Protein 3CDH (pdb70)

Solvent-accessible surface area: 13811 Å² total

Secondary structure (DSSP, 8-state):
--HHHH-HHHHHHHHHHHHHHHHHHHHHHTT--HHHHHHHHHHSS----HHHHHHT------HHHH--TTSSEEE-----EEE-HHHHHHHHHHHHHHHHHHHHHHHHTTTSGGGGHHHHHHHHHHHT-/--HHHH-HHHHHHHHHHHHHHHHHHHHHHTT--HHHHHHHHHHHH----HHHHHHH------HHHH--TTSSEEEPP-----EEE-HHHHHHHHHHHHHHHHHHHHHHHHHHTSGGGGHHHHHHHHHHHT-

Structure (mmCIF, N/CA/C/O backbone):
data_3CDH
#
_entry.id   3CDH
#
_cell.length_a   124.140
_cell.length_b   124.140
_cell.length_c   140.186
_cell.angle_alpha   90.00
_cell.angle_beta   90.00
_cell.angle_gamma   120.00
#
_symmetry.space_group_name_H-M   'P 62 2 2'
#
loop_
_entity.id
_entity.type
_entity.pdbx_description
1 polymer 'Transcriptional regulator, MarR family'
2 non-polymer 'SULFATE ION'
3 non-polymer GLYCEROL
4 water water
#
loop_
_atom_site.group_PDB
_atom_site.id
_atom_site.type_symbol
_atom_site.label_atom_id
_atom_site.label_alt_id
_atom_site.label_comp_id
_atom_site.label_asym_id
_atom_site.label_entity_id
_atom_site.label_seq_id
_atom_site.pdbx_PDB_ins_code
_atom_site.Cartn_x
_atom_site.Cartn_y
_atom_site.Cartn_z
_atom_site.occupancy
_atom_site.B_iso_or_equiv
_atom_site.auth_seq_id
_atom_site.auth_comp_id
_atom_site.auth_asym_id
_atom_site.auth_atom_id
_atom_site.pdbx_PDB_model_num
ATOM 1 N N . ASP A 1 10 ? 34.871 27.514 58.338 1.00 77.73 7 ASP A N 1
ATOM 2 C CA . ASP A 1 10 ? 36.152 27.303 57.618 1.00 77.89 7 ASP A CA 1
ATOM 3 C C . ASP A 1 10 ? 36.308 25.846 57.080 1.00 77.51 7 ASP A C 1
ATOM 4 O O . ASP A 1 10 ? 35.582 25.461 56.171 1.00 79.06 7 ASP A O 1
ATOM 9 N N . THR A 1 11 ? 37.239 25.087 57.649 1.00 75.35 8 THR A N 1
ATOM 10 C CA . THR A 1 11 ? 37.526 23.740 57.171 1.00 74.27 8 THR A CA 1
ATOM 11 C C . THR A 1 11 ? 36.953 22.687 58.114 1.00 70.92 8 THR A C 1
ATOM 12 O O . THR A 1 11 ? 36.332 23.016 59.124 1.00 70.33 8 THR A O 1
ATOM 16 N N . PHE A 1 12 ? 37.167 21.419 57.776 1.00 68.85 9 PHE A N 1
ATOM 17 C CA . PHE A 1 12 ? 36.636 20.316 58.568 1.00 65.83 9 PHE A CA 1
ATOM 18 C C . PHE A 1 12 ? 37.271 20.276 59.954 1.00 63.41 9 PHE A C 1
ATOM 19 O O . PHE A 1 12 ? 36.579 20.371 60.967 1.00 62.70 9 PHE A O 1
ATOM 27 N N . VAL A 1 13 ? 38.592 20.134 59.990 1.00 61.69 10 VAL A N 1
ATOM 28 C CA . VAL A 1 13 ? 39.327 20.118 61.250 1.00 58.96 10 VAL A CA 1
ATOM 29 C C . VAL A 1 13 ? 38.952 21.311 62.122 1.00 58.53 10 VAL A C 1
ATOM 30 O O . VAL A 1 13 ? 38.907 21.207 63.348 1.00 56.37 10 VAL A O 1
ATOM 34 N N . SER A 1 14 ? 38.683 22.445 61.482 1.00 60.52 11 SER A N 1
ATOM 35 C CA . SER A 1 14 ? 38.380 23.677 62.200 1.00 61.05 11 SER A CA 1
ATOM 36 C C . SER A 1 14 ? 37.284 23.456 63.237 1.00 59.65 11 SER A C 1
ATOM 37 O O . SER A 1 14 ? 37.359 23.970 64.353 1.00 58.99 11 SER A O 1
ATOM 40 N N . GLY A 1 15 ? 36.266 22.689 62.860 1.00 59.97 12 GLY A N 1
ATOM 41 C CA . GLY A 1 15 ? 35.052 22.592 63.648 1.00 59.21 12 GLY A CA 1
ATOM 42 C C . GLY A 1 15 ? 34.815 21.193 64.181 1.00 58.89 12 GLY A C 1
ATOM 43 O O . GLY A 1 15 ? 33.756 20.901 64.736 1.00 59.82 12 GLY A O 1
ATOM 44 N N . TYR A 1 16 ? 35.807 20.325 64.010 1.00 57.68 13 TYR A N 1
ATOM 45 C CA . TYR A 1 16 ? 35.660 18.916 64.357 1.00 56.17 13 TYR A CA 1
ATOM 46 C C . TYR A 1 16 ? 35.962 18.677 65.830 1.00 54.28 13 TYR A C 1
ATOM 47 O O . TYR A 1 16 ? 37.073 18.930 66.296 1.00 53.42 13 TYR A O 1
ATOM 56 N N . LEU A 1 17 ? 34.965 18.188 66.561 1.00 53.65 14 LEU A N 1
ATOM 57 C CA . LEU A 1 17 ? 35.018 18.175 68.018 1.00 52.20 14 LEU A CA 1
ATOM 58 C C . LEU A 1 17 ? 36.283 17.526 68.573 1.00 50.97 14 LEU A C 1
ATOM 59 O O . LEU A 1 17 ? 36.853 17.992 69.560 1.00 50.73 14 LEU A O 1
ATOM 64 N N . LEU A 1 18 ? 36.738 16.454 67.955 1.00 50.46 15 LEU A N 1
ATOM 65 C CA . LEU A 1 18 ? 37.907 15.787 68.500 1.00 48.88 15 LEU A CA 1
ATOM 66 C C . LEU A 1 18 ? 39.133 16.653 68.362 1.00 48.13 15 LEU A C 1
ATOM 67 O O . LEU A 1 18 ? 40.064 16.552 69.170 1.00 47.16 15 LEU A O 1
ATOM 72 N N . TYR A 1 19 ? 39.149 17.514 67.348 1.00 48.16 16 TYR A N 1
ATOM 73 C CA . TYR A 1 19 ? 40.305 18.380 67.200 1.00 47.47 16 TYR A CA 1
ATOM 74 C C . TYR A 1 19 ? 40.217 19.474 68.233 1.00 46.83 16 TYR A C 1
ATOM 75 O O . TYR A 1 19 ? 41.222 19.865 68.831 1.00 45.81 16 TYR A O 1
ATOM 84 N N . LEU A 1 20 ? 38.998 19.963 68.428 1.00 46.76 17 LEU A N 1
ATOM 85 C CA . LEU A 1 20 ? 38.772 20.995 69.369 1.00 46.50 17 LEU A CA 1
ATOM 86 C C . LEU A 1 20 ? 39.163 20.501 70.762 1.00 45.75 17 LEU A C 1
ATOM 87 O O . LEU A 1 20 ? 39.775 21.238 71.527 1.00 45.51 17 LEU A O 1
ATOM 92 N N . LEU A 1 21 ? 38.869 19.246 71.087 1.00 45.57 18 LEU A N 1
ATOM 93 C CA . LEU A 1 21 ? 39.287 18.724 72.395 1.00 44.52 18 LEU A CA 1
ATOM 94 C C . LEU A 1 21 ? 40.794 18.548 72.462 1.00 43.90 18 LEU A C 1
ATOM 95 O O . LEU A 1 21 ? 41.436 19.092 73.342 1.00 43.81 18 LEU A O 1
ATOM 100 N N . ALA A 1 22 ? 41.362 17.815 71.515 1.00 43.98 19 ALA A N 1
ATOM 101 C CA . ALA A 1 22 ? 42.780 17.553 71.529 1.00 43.30 19 ALA A CA 1
ATOM 102 C C . ALA A 1 22 ? 43.614 18.849 71.528 1.00 43.92 19 ALA A C 1
ATOM 103 O O . ALA A 1 22 ? 44.557 18.976 72.312 1.00 44.37 19 ALA A O 1
ATOM 105 N N . ALA A 1 23 ? 43.280 19.815 70.674 1.00 44.60 20 ALA A N 1
ATOM 106 C CA . ALA A 1 23 ? 44.069 21.057 70.592 1.00 44.62 20 ALA A CA 1
ATOM 107 C C . ALA A 1 23 ? 43.956 21.919 71.868 1.00 44.01 20 ALA A C 1
ATOM 108 O O . ALA A 1 23 ? 44.946 22.496 72.325 1.00 43.09 20 ALA A O 1
ATOM 110 N N . SER A 1 24 ? 42.751 22.001 72.428 1.00 44.33 21 SER A N 1
ATOM 111 C CA . SER A 1 24 ? 42.542 22.682 73.708 1.00 45.02 21 SER A CA 1
ATOM 112 C C . SER A 1 24 ? 43.449 22.108 74.763 1.00 44.76 21 SER A C 1
ATOM 113 O O . SER A 1 24 ? 44.208 22.850 75.404 1.00 45.06 21 SER A O 1
ATOM 116 N N . SER A 1 25 ? 43.356 20.786 74.933 1.00 44.27 22 SER A N 1
ATOM 117 C CA . SER A 1 25 ? 44.100 20.078 75.935 1.00 43.86 22 SER A CA 1
ATOM 118 C C . SER A 1 25 ? 45.587 20.314 75.729 1.00 44.81 22 SER A C 1
ATOM 119 O O . SER A 1 25 ? 46.311 20.587 76.689 1.00 44.57 22 SER A O 1
ATOM 122 N N . GLU A 1 26 ? 46.033 20.255 74.481 1.00 46.36 23 GLU A N 1
ATOM 123 C CA . GLU A 1 26 ? 47.433 20.397 74.172 1.00 49.05 23 GLU A CA 1
ATOM 124 C C . GLU A 1 26 ? 47.894 21.804 74.438 1.00 50.46 23 GLU A C 1
ATOM 125 O O . GLU A 1 26 ? 48.964 21.999 75.003 1.00 51.56 23 GLU A O 1
ATOM 131 N N . GLU A 1 27 ? 47.105 22.785 74.028 1.00 51.68 24 GLU A N 1
ATOM 132 C CA . GLU A 1 27 ? 47.470 24.166 74.253 1.00 53.26 24 GLU A CA 1
ATOM 133 C C . GLU A 1 27 ? 47.388 24.590 75.716 1.00 52.34 24 GLU A C 1
ATOM 134 O O . GLU A 1 27 ? 48.225 25.339 76.183 1.00 53.21 24 GLU A O 1
ATOM 140 N N . ALA A 1 28 ? 46.400 24.110 76.452 1.00 51.36 25 ALA A N 1
ATOM 141 C CA . ALA A 1 28 ? 46.288 24.500 77.851 1.00 51.25 25 ALA A CA 1
ATOM 142 C C . ALA A 1 28 ? 47.469 23.956 78.631 1.00 51.36 25 ALA A C 1
ATOM 143 O O . ALA A 1 28 ? 47.987 24.615 79.520 1.00 52.15 25 ALA A O 1
ATOM 145 N N . SER A 1 29 ? 47.896 22.760 78.265 1.00 51.55 26 SER A N 1
ATOM 146 C CA . SER A 1 29 ? 48.989 22.070 78.919 1.00 52.36 26 SER A CA 1
ATOM 147 C C . SER A 1 29 ? 50.351 22.605 78.591 1.00 53.76 26 SER A C 1
ATOM 148 O O . SER A 1 29 ? 51.221 22.568 79.430 1.00 53.90 26 SER A O 1
ATOM 151 N N . ALA A 1 30 ? 50.551 23.058 77.358 1.00 55.54 27 ALA A N 1
ATOM 152 C CA . ALA A 1 30 ? 51.877 23.416 76.872 1.00 57.11 27 ALA A CA 1
ATOM 153 C C . ALA A 1 30 ? 52.487 24.468 77.758 1.00 58.50 27 ALA A C 1
ATOM 154 O O . ALA A 1 30 ? 53.687 24.470 77.980 1.00 58.69 27 ALA A O 1
ATOM 156 N N A GLN A 1 31 ? 51.625 25.364 78.232 0.50 59.33 28 GLN A N 1
ATOM 157 N N B GLN A 1 31 ? 51.677 25.389 78.274 0.50 59.80 28 GLN A N 1
ATOM 158 C CA A GLN A 1 31 ? 51.969 26.391 79.202 0.50 60.46 28 GLN A CA 1
ATOM 159 C CA B GLN A 1 31 ? 52.215 26.404 79.187 0.50 61.53 28 GLN A CA 1
ATOM 160 C C A GLN A 1 31 ? 52.733 25.745 80.357 0.50 60.50 28 GLN A C 1
ATOM 161 C C B GLN A 1 31 ? 52.812 25.742 80.425 0.50 61.01 28 GLN A C 1
ATOM 162 O O A GLN A 1 31 ? 53.964 25.858 80.467 0.50 61.42 28 GLN A O 1
ATOM 163 O O B GLN A 1 31 ? 54.028 25.830 80.663 0.50 61.81 28 GLN A O 1
ATOM 174 N N . PHE A 1 32 ? 51.977 25.032 81.183 1.00 59.63 29 PHE A N 1
ATOM 175 C CA . PHE A 1 32 ? 52.473 24.320 82.339 1.00 58.90 29 PHE A CA 1
ATOM 176 C C . PHE A 1 32 ? 53.554 23.282 82.064 1.00 59.30 29 PHE A C 1
ATOM 177 O O . PHE A 1 32 ? 54.455 23.118 82.877 1.00 59.18 29 PHE A O 1
ATOM 185 N N . HIS A 1 33 ? 53.457 22.581 80.926 1.00 60.47 30 HIS A N 1
ATOM 186 C CA . HIS A 1 33 ? 54.377 21.469 80.557 1.00 61.52 30 HIS A CA 1
ATOM 187 C C . HIS A 1 33 ? 55.791 21.962 80.353 1.00 62.77 30 HIS A C 1
ATOM 188 O O . HIS A 1 33 ? 56.676 21.173 80.040 1.00 63.95 30 HIS A O 1
ATOM 195 N N A ASP A 1 34 ? 55.988 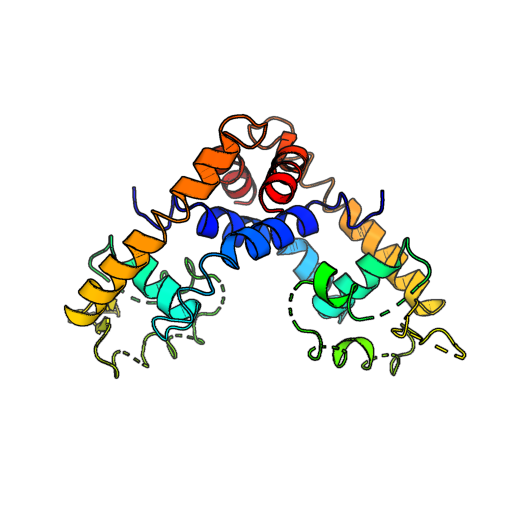23.269 80.385 0.50 63.35 31 ASP A N 1
ATOM 196 N N B ASP A 1 34 ? 55.988 23.250 80.661 0.50 63.83 31 ASP A N 1
ATOM 197 C CA A ASP A 1 34 ? 57.313 23.800 80.181 0.50 64.23 31 ASP A CA 1
ATOM 198 C CA B ASP A 1 34 ? 57.285 23.928 80.746 0.50 65.19 31 ASP A CA 1
ATOM 199 C C A ASP A 1 34 ? 57.959 23.929 81.554 0.50 64.23 31 ASP A C 1
ATOM 200 C C B ASP A 1 34 ? 57.770 24.110 82.197 0.50 65.10 31 ASP A C 1
ATOM 201 O O A ASP A 1 34 ? 59.121 23.600 81.732 0.50 64.89 31 ASP A O 1
ATOM 202 O O B ASP A 1 34 ? 58.942 23.905 82.485 0.50 65.61 31 ASP A O 1
ATOM 211 N N A HIS A 1 35 ? 57.185 24.400 82.524 0.50 63.71 32 HIS A N 1
ATOM 212 N N B HIS A 1 35 ? 56.886 24.526 83.106 0.50 64.66 32 HIS A N 1
ATOM 213 C CA A HIS A 1 35 ? 57.636 24.483 83.912 0.50 63.72 32 HIS A CA 1
ATOM 214 C CA B HIS A 1 35 ? 57.231 24.566 84.538 0.50 64.63 32 HIS A CA 1
ATOM 215 C C A HIS A 1 35 ? 58.075 23.111 84.421 0.50 63.28 32 HIS A C 1
ATOM 216 C C B HIS A 1 35 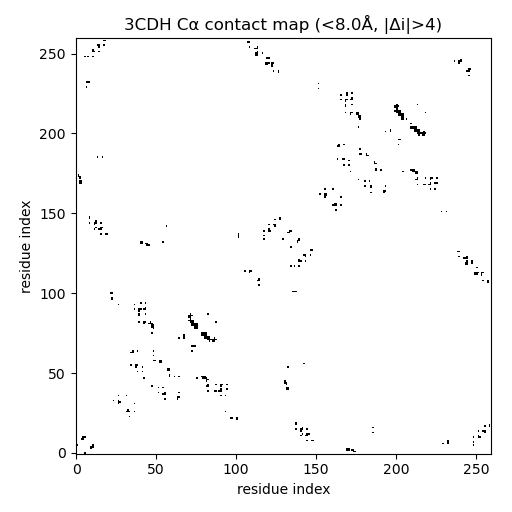? 57.625 23.140 84.998 0.50 63.67 32 HIS A C 1
ATOM 217 O O A HIS A 1 35 ? 59.155 22.973 84.984 0.50 64.37 32 HIS A O 1
ATOM 218 O O B HIS A 1 35 ? 58.293 22.990 86.027 0.50 64.36 32 HIS A O 1
ATOM 231 N N . ILE A 1 36 ? 57.214 22.109 84.242 1.00 62.20 33 ILE A N 1
ATOM 232 C CA . ILE A 1 36 ? 57.519 20.722 84.565 1.00 60.68 33 ILE A CA 1
ATOM 233 C C . ILE A 1 36 ? 58.875 20.360 83.998 1.00 62.02 33 ILE A C 1
ATOM 234 O O . ILE A 1 36 ? 59.698 19.805 84.692 1.00 61.65 33 ILE A O 1
ATOM 239 N N . ARG A 1 37 ? 59.093 20.682 82.727 1.00 63.68 34 ARG A N 1
ATOM 240 C CA . ARG A 1 37 ? 60.379 20.436 82.085 1.00 66.85 34 ARG A CA 1
ATOM 241 C C . ARG A 1 37 ? 61.516 21.101 82.855 1.00 67.09 34 ARG A C 1
ATOM 242 O O . ARG A 1 37 ? 62.644 20.609 82.862 1.00 68.74 34 ARG A O 1
ATOM 250 N N . ALA A 1 38 ? 61.210 22.221 83.501 1.00 66.68 35 ALA A N 1
ATOM 251 C CA . ALA A 1 38 ? 62.225 23.008 84.191 1.00 67.06 35 ALA A CA 1
ATOM 252 C C . ALA A 1 38 ? 62.642 22.344 85.498 1.00 65.78 35 ALA A C 1
ATOM 253 O O . ALA A 1 38 ? 63.831 22.194 85.778 1.00 67.18 35 ALA A O 1
ATOM 255 N N . GLN A 1 39 ? 61.655 21.949 86.296 1.00 63.47 36 GLN A N 1
ATOM 256 C CA . GLN A 1 39 ? 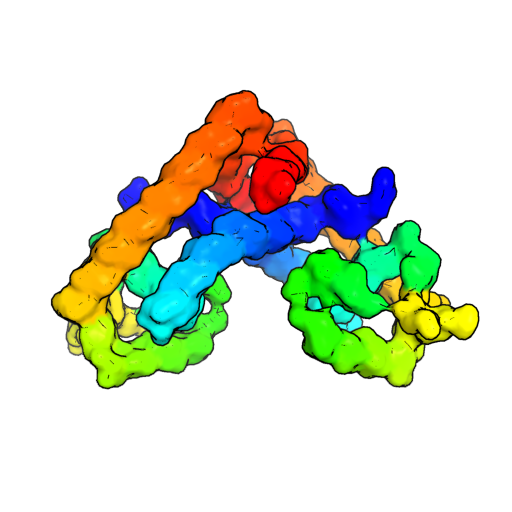61.916 21.245 87.546 1.00 62.60 36 GLN A CA 1
ATOM 257 C C . GLN A 1 39 ? 62.533 19.875 87.289 1.00 60.66 36 GLN A C 1
ATOM 258 O O . GLN A 1 39 ? 62.815 19.125 88.223 1.00 60.33 36 GLN A O 1
ATOM 264 N N . GLY A 1 40 ? 62.740 19.554 86.016 1.00 58.61 37 GLY A N 1
ATOM 265 C CA . GLY A 1 40 ? 63.449 18.345 85.639 1.00 56.56 37 GLY A CA 1
ATOM 266 C C . GLY A 1 40 ? 62.589 17.104 85.770 1.00 53.77 37 GLY A C 1
ATOM 267 O O . GLY A 1 40 ? 63.069 16.045 86.175 1.00 53.89 37 GLY A O 1
ATOM 268 N N . LEU A 1 41 ? 61.313 17.235 85.425 1.00 51.75 38 LEU A N 1
ATOM 269 C CA . LEU A 1 41 ? 60.375 16.122 85.518 1.00 49.48 38 LEU A CA 1
ATOM 270 C C . LEU A 1 41 ? 59.851 15.727 84.144 1.00 48.48 38 LEU A C 1
ATOM 271 O O . LEU A 1 41 ? 60.006 16.468 83.173 1.00 49.23 38 LEU A O 1
ATOM 276 N N . ARG A 1 42 ? 59.229 14.555 84.067 1.00 46.39 39 ARG A N 1
ATOM 277 C CA . ARG A 1 42 ? 58.574 14.132 82.876 1.00 45.07 39 ARG A CA 1
ATOM 278 C C . ARG A 1 42 ? 57.081 14.249 83.150 1.00 41.79 39 ARG A C 1
ATOM 279 O O . ARG A 1 42 ? 56.632 14.147 84.315 1.00 41.04 39 ARG A O 1
ATOM 287 N N . VAL A 1 43 ? 56.299 14.425 82.096 1.00 39.04 40 VAL A N 1
ATOM 288 C CA . VAL A 1 43 ? 54.870 14.566 82.271 1.00 37.07 40 VAL A CA 1
ATOM 289 C C . VAL A 1 43 ? 54.263 13.443 83.137 1.00 37.07 40 VAL A C 1
ATOM 290 O O . VAL A 1 43 ? 53.525 13.721 84.074 1.00 36.89 40 VAL A O 1
ATOM 294 N N . PRO A 1 44 ? 54.586 12.167 82.847 1.00 37.80 41 PRO A N 1
ATOM 295 C CA . PRO A 1 44 ? 53.976 11.119 83.707 1.00 37.48 41 PRO A CA 1
ATOM 296 C C . PRO A 1 44 ? 54.455 11.156 85.156 1.00 37.97 41 PRO A C 1
ATOM 297 O O . PRO A 1 44 ? 53.695 10.752 86.063 1.00 38.07 41 PRO A O 1
ATOM 301 N N . GLU A 1 45 ? 55.662 11.659 85.415 1.00 38.39 42 GLU A N 1
ATOM 302 C CA . GLU A 1 45 ? 56.068 11.803 86.834 1.00 39.67 42 GLU A CA 1
ATOM 303 C C . GLU A 1 45 ? 55.243 12.881 87.520 1.00 38.64 42 GLU A C 1
ATOM 304 O O . GLU A 1 45 ? 54.790 12.726 88.657 1.00 39.19 42 GLU A O 1
ATOM 310 N N . TRP A 1 46 ? 55.044 13.977 86.818 1.00 38.21 43 TRP A N 1
ATOM 311 C CA . TRP A 1 46 ? 54.256 15.061 87.357 1.00 37.51 43 TRP A CA 1
ATOM 312 C C . TRP A 1 46 ? 52.869 14.510 87.672 1.00 36.74 43 TRP A C 1
ATOM 313 O O . TRP A 1 46 ? 52.341 14.698 88.788 1.00 37.16 43 TRP A O 1
ATOM 324 N N . ARG A 1 47 ? 52.287 13.790 86.724 1.00 35.34 44 ARG A N 1
ATOM 325 C CA . ARG A 1 47 ? 50.961 13.239 86.978 1.00 35.22 44 ARG A CA 1
ATOM 326 C C . ARG A 1 47 ? 50.883 12.360 88.225 1.00 35.21 44 ARG A C 1
ATOM 327 O O . ARG A 1 47 ? 49.868 12.386 88.931 1.00 36.30 44 ARG A O 1
ATOM 335 N N . VAL A 1 48 ? 51.938 11.594 88.506 1.00 34.13 45 VAL A N 1
ATOM 336 C CA . VAL A 1 48 ? 51.943 10.744 89.682 1.00 33.46 45 VAL A CA 1
ATOM 337 C C . VAL A 1 48 ? 51.970 11.606 90.924 1.00 33.62 45 VAL A C 1
ATOM 338 O O . VAL A 1 48 ? 51.242 11.341 91.859 1.00 33.79 45 VAL A O 1
ATOM 342 N N . LEU A 1 49 ? 52.795 12.651 90.928 1.00 33.81 46 LEU A N 1
ATOM 343 C CA . LEU A 1 49 ? 52.848 13.586 92.061 1.00 34.59 46 LEU A CA 1
ATOM 344 C C . LEU A 1 49 ? 51.489 14.246 92.269 1.00 35.07 46 LEU A C 1
ATOM 345 O O . LEU A 1 49 ? 51.023 14.390 93.398 1.00 35.90 46 LEU A O 1
ATOM 350 N N . ALA A 1 50 ? 50.858 14.647 91.163 1.00 35.19 47 ALA A N 1
ATOM 351 C CA . ALA A 1 50 ? 49.533 15.251 91.184 1.00 35.27 47 ALA A CA 1
ATOM 352 C C . ALA A 1 50 ? 48.524 14.318 91.843 1.00 36.36 47 ALA A C 1
ATOM 353 O O . ALA A 1 50 ? 47.687 14.777 92.621 1.00 36.77 47 ALA A O 1
ATOM 355 N N . CYS A 1 51 ? 48.595 13.020 91.543 1.00 36.44 48 CYS A N 1
ATOM 356 C CA . CYS A 1 51 ? 47.602 12.098 92.070 1.00 38.69 48 CYS A CA 1
ATOM 357 C C . CYS A 1 51 ? 47.822 11.896 93.529 1.00 40.54 48 CYS A C 1
ATOM 358 O O . CYS A 1 51 ? 46.882 11.664 94.271 1.00 42.24 48 CYS A O 1
ATOM 361 N N . LEU A 1 52 ? 49.076 11.969 93.950 1.00 41.46 49 LEU A N 1
ATOM 362 C CA . LEU A 1 52 ? 49.432 11.511 95.272 1.00 43.07 49 LEU A CA 1
ATOM 363 C C . LEU A 1 52 ? 49.503 12.641 96.309 1.00 45.06 49 LEU A C 1
ATOM 364 O O . LEU A 1 52 ? 49.668 12.386 97.511 1.00 46.02 49 LEU A O 1
ATOM 369 N N . VAL A 1 53 ? 49.345 13.886 95.850 1.00 45.66 50 VAL A N 1
ATOM 370 C CA . VAL A 1 53 ? 49.385 15.041 96.750 1.00 47.19 50 VAL A CA 1
ATOM 371 C C . VAL A 1 53 ? 48.264 15.051 97.794 1.00 50.17 50 VAL A C 1
ATOM 372 O O . VAL A 1 53 ? 48.468 15.529 98.906 1.00 52.14 50 VAL A O 1
ATOM 376 N N A ASP A 1 54 ? 47.116 14.492 97.406 0.50 51.25 51 ASP A N 1
ATOM 377 N N B ASP A 1 54 ? 47.092 14.522 97.468 0.50 50.50 51 ASP A N 1
ATOM 378 C CA A ASP A 1 54 ? 45.847 14.566 98.138 0.50 53.23 51 ASP A CA 1
ATOM 379 C CA B ASP A 1 54 ? 45.973 14.550 98.417 0.50 51.82 51 ASP A CA 1
ATOM 380 C C A ASP A 1 54 ? 45.457 13.219 98.732 0.50 54.40 51 ASP A C 1
ATOM 381 C C B ASP A 1 54 ? 45.389 13.180 98.640 0.50 53.41 51 ASP A C 1
ATOM 382 O O A ASP A 1 54 ? 44.467 13.135 99.453 0.50 55.91 51 ASP A O 1
ATOM 383 O O B ASP A 1 54 ? 44.213 13.039 98.978 0.50 54.53 51 ASP A O 1
ATOM 392 N N . ASN A 1 55 ? 46.206 12.166 98.402 1.00 54.00 52 ASN A N 1
ATOM 393 C CA . ASN A 1 55 ? 45.880 10.802 98.835 1.00 56.42 52 ASN A CA 1
ATOM 394 C C . ASN A 1 55 ? 47.104 10.237 99.508 1.00 57.46 52 ASN A C 1
ATOM 395 O O . ASN A 1 55 ? 48.209 10.563 99.111 1.00 56.84 52 ASN A O 1
ATOM 400 N N A ASP A 1 56 ? 46.882 9.387 100.508 0.50 59.47 53 ASP A N 1
ATOM 401 N N B ASP A 1 56 ? 46.955 9.430 100.554 0.50 59.72 53 ASP A N 1
ATOM 402 C CA A ASP A 1 56 ? 47.950 8.788 101.311 0.50 60.42 53 ASP A CA 1
ATOM 403 C CA B ASP A 1 56 ? 48.176 8.874 101.141 0.50 60.56 53 ASP A CA 1
ATOM 404 C C A ASP A 1 56 ? 48.684 7.680 100.556 0.50 60.01 53 ASP A C 1
ATOM 405 C C B ASP A 1 56 ? 48.720 7.761 100.267 0.50 59.89 53 ASP A C 1
ATOM 406 O O A ASP A 1 56 ? 49.908 7.703 100.468 0.50 59.65 53 ASP A O 1
ATOM 407 O O B ASP A 1 56 ? 49.846 7.862 99.798 0.50 59.14 53 ASP A O 1
ATOM 416 N N . ALA A 1 57 ? 47.912 6.729 100.024 1.00 60.46 54 ALA A N 1
ATOM 417 C CA . ALA A 1 57 ? 48.382 5.552 99.290 1.00 60.09 54 ALA A CA 1
ATOM 418 C C . ALA A 1 57 ? 47.569 5.542 98.025 1.00 59.51 54 ALA A C 1
ATOM 419 O O . ALA A 1 57 ? 46.528 6.192 97.975 1.00 61.09 54 ALA A O 1
ATOM 437 N N . ILE A 1 60 ? 48.903 1.280 91.698 1.00 49.32 57 ILE A N 1
ATOM 438 C CA . ILE A 1 60 ? 49.536 1.615 90.448 1.00 45.91 57 ILE A CA 1
ATOM 439 C C . ILE A 1 60 ? 48.513 1.566 89.323 1.00 45.50 57 ILE A C 1
ATOM 440 O O . ILE A 1 60 ? 48.594 2.347 88.388 1.00 43.51 57 ILE A O 1
ATOM 445 N N . THR A 1 61 ? 47.526 0.678 89.442 1.00 47.00 58 THR A N 1
ATOM 446 C CA . THR A 1 61 ? 46.452 0.616 88.460 1.00 48.07 58 THR A CA 1
ATOM 447 C C . THR A 1 61 ? 45.717 1.937 88.389 1.00 47.58 58 THR A C 1
ATOM 448 O O . THR A 1 61 ? 45.531 2.461 87.267 1.00 47.23 58 THR A O 1
ATOM 452 N N A ARG A 1 62 ? 45.344 2.491 89.555 0.50 47.77 59 ARG A N 1
ATOM 453 N N B ARG A 1 62 ? 45.328 2.496 89.548 0.50 47.66 59 ARG A N 1
ATOM 454 C CA A ARG A 1 62 ? 44.628 3.766 89.627 0.50 47.20 59 ARG A CA 1
ATOM 455 C CA B ARG A 1 62 ? 44.598 3.771 89.582 0.50 46.75 59 ARG A CA 1
ATOM 4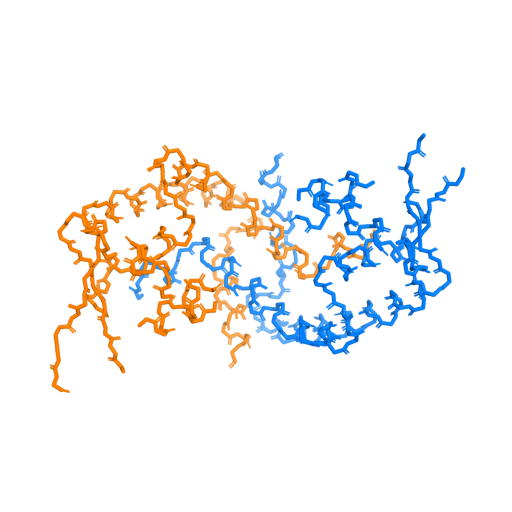56 C C A ARG A 1 62 ? 45.497 4.936 89.175 0.50 45.26 59 ARG A C 1
ATOM 457 C C B ARG A 1 62 ? 45.489 4.961 89.200 0.50 45.07 59 ARG A C 1
ATOM 458 O O A ARG A 1 62 ? 45.003 5.869 88.532 0.50 44.71 59 ARG A O 1
ATOM 459 O O B ARG A 1 62 ? 45.001 5.933 88.613 0.50 44.48 59 ARG A O 1
ATOM 474 N N . LEU A 1 63 ? 46.784 4.882 89.505 1.00 44.31 60 LEU A N 1
ATOM 475 C CA . LEU A 1 63 ? 47.717 5.923 89.098 1.00 42.95 60 LEU A CA 1
ATOM 476 C C . LEU A 1 63 ? 47.720 5.992 87.596 1.00 42.80 60 LEU A C 1
ATOM 477 O O . LEU A 1 63 ? 47.537 7.090 87.014 1.00 42.38 60 LEU A O 1
ATOM 482 N N . ALA A 1 64 ? 47.885 4.817 86.974 1.00 42.59 61 ALA A N 1
ATOM 483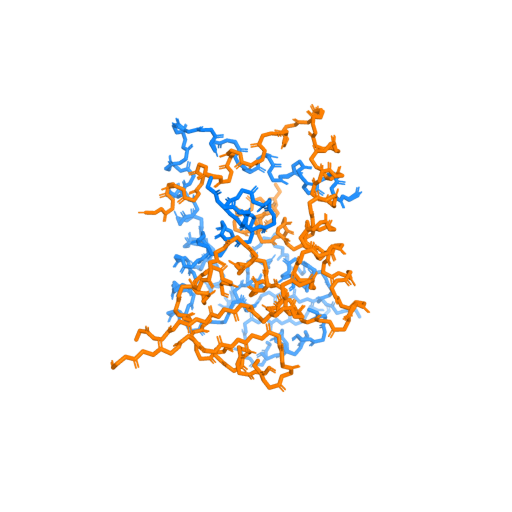 C CA . ALA A 1 64 ? 47.891 4.700 85.529 1.00 41.87 61 ALA A CA 1
ATOM 484 C C . ALA A 1 64 ? 46.592 5.225 84.923 1.00 42.05 61 ALA A C 1
ATOM 485 O O . ALA A 1 64 ? 46.644 5.941 83.923 1.00 41.96 61 ALA A O 1
ATOM 487 N N A LYS A 1 65 ? 45.450 4.854 85.519 0.50 42.63 62 LYS A N 1
ATOM 488 N N B LYS A 1 65 ? 45.438 4.894 85.503 0.50 42.78 62 LYS A N 1
ATOM 489 C CA A LYS A 1 65 ? 44.129 5.310 85.064 0.50 42.76 62 LYS A CA 1
ATOM 490 C CA B LYS A 1 65 ? 44.169 5.345 84.918 0.50 43.04 62 LYS A CA 1
ATOM 491 C C A LYS A 1 65 ? 44.136 6.829 85.021 0.50 41.83 62 LYS A C 1
ATOM 492 C C B LYS A 1 65 ? 43.971 6.861 85.037 0.50 42.07 62 LYS A C 1
ATOM 493 O O A LYS A 1 65 ? 44.037 7.417 83.941 0.50 41.93 62 LYS A O 1
ATOM 494 O O B LYS A 1 65 ? 43.540 7.488 84.072 0.50 42.32 62 LYS A O 1
ATOM 505 N N . LEU A 1 66 ? 44.300 7.460 86.185 1.00 41.19 63 LEU A N 1
ATOM 506 C CA . LEU A 1 66 ? 44.293 8.922 86.264 1.00 39.88 63 LEU A CA 1
ATOM 507 C C . LEU A 1 66 ? 45.328 9.540 85.363 1.00 39.69 63 LEU A C 1
ATOM 508 O O . LEU A 1 66 ? 45.103 10.647 84.874 1.00 42.03 63 LEU A O 1
ATOM 513 N N . SER A 1 67 ? 46.464 8.884 85.125 1.00 38.73 64 SER A N 1
ATOM 514 C CA . SER A 1 67 ? 47.479 9.546 84.310 1.00 38.00 64 SER A CA 1
ATOM 515 C C . SER A 1 67 ? 47.350 9.257 82.817 1.00 38.85 64 SER A C 1
ATOM 516 O O . SER A 1 67 ? 48.189 9.702 82.018 1.00 38.53 64 SER A O 1
ATOM 519 N N . LEU A 1 68 ? 46.305 8.520 82.438 1.00 39.20 65 LEU A N 1
ATOM 520 C CA . LEU A 1 68 ? 46.134 8.132 81.045 1.00 39.91 65 LEU A CA 1
ATOM 521 C C . LEU A 1 68 ? 47.375 7.410 80.521 1.00 41.11 65 LEU A C 1
ATOM 522 O O . LEU A 1 68 ? 47.936 7.789 79.496 1.00 41.25 65 LEU A O 1
ATOM 535 N N . GLU A 1 70 ? 49.393 3.409 80.104 1.00 41.56 67 GLU A N 1
ATOM 536 C CA . GLU A 1 70 ? 49.234 1.981 80.119 1.00 41.88 67 GLU A CA 1
ATOM 537 C C . GLU A 1 70 ? 49.957 1.502 81.379 1.00 40.50 67 GLU A C 1
ATOM 538 O O . GLU A 1 70 ? 50.969 2.067 81.789 1.00 39.05 67 GLU A O 1
ATOM 544 N N . GLN A 1 71 ? 49.422 0.467 81.997 1.00 40.14 68 GLN A N 1
ATOM 545 C CA . GLN A 1 71 ? 49.849 0.108 83.316 1.00 39.36 68 GLN A CA 1
ATOM 546 C C . GLN A 1 71 ? 51.297 -0.296 83.457 1.00 39.15 68 GLN A C 1
ATOM 547 O O . GLN A 1 71 ? 51.909 -0.035 84.490 1.00 38.76 68 GLN A O 1
ATOM 553 N N . SER A 1 72 ? 51.878 -0.937 82.456 1.00 39.10 69 SER A N 1
ATOM 554 C CA . SER A 1 72 ? 53.249 -1.359 82.669 1.00 39.12 69 SER A CA 1
ATOM 555 C C . SER A 1 72 ? 54.215 -0.213 82.474 1.00 38.37 69 SER A C 1
ATOM 556 O O . SER A 1 72 ? 55.221 -0.119 83.209 1.00 38.50 69 SER A O 1
ATOM 559 N N A ARG A 1 73 ? 53.939 0.684 81.528 0.50 38.00 70 ARG A N 1
ATOM 560 N N B ARG A 1 73 ? 53.914 0.637 81.494 0.50 37.99 70 ARG A N 1
ATOM 561 C CA A ARG A 1 73 ? 54.765 1.893 81.435 0.50 37.74 70 ARG A CA 1
ATOM 562 C CA B ARG A 1 73 ? 54.600 1.913 81.328 0.50 37.64 70 ARG A CA 1
ATOM 563 C C A ARG A 1 73 ? 54.710 2.636 82.759 0.50 36.83 70 ARG A C 1
ATOM 564 C C B ARG A 1 73 ? 54.668 2.636 82.670 0.50 36.76 70 ARG A C 1
ATOM 565 O O A ARG A 1 73 ? 55.760 2.988 83.308 0.50 36.97 70 ARG A O 1
ATOM 566 O O B ARG A 1 73 ? 55.761 2.958 83.144 0.50 36.94 70 ARG A O 1
ATOM 589 N N A THR A 1 75 ? 54.183 1.467 85.730 0.50 36.04 72 THR A N 1
ATOM 590 N N B THR A 1 75 ? 54.173 1.465 85.778 0.50 36.36 72 THR A N 1
ATOM 591 C CA A THR A 1 75 ? 54.852 0.713 86.760 0.50 35.76 72 THR A CA 1
ATOM 592 C CA B THR A 1 75 ? 54.873 0.773 86.845 0.50 36.32 72 THR A CA 1
ATOM 593 C C A THR A 1 75 ? 56.353 0.883 86.640 0.50 35.83 72 THR A C 1
ATOM 594 C C B THR A 1 75 ? 56.367 0.993 86.711 0.50 36.62 72 THR A C 1
ATOM 595 O O A THR A 1 75 ? 57.041 0.983 87.652 0.50 35.94 72 THR A O 1
ATOM 596 O O B THR A 1 75 ? 57.050 1.245 87.702 0.50 36.71 72 THR A O 1
ATOM 603 N N A ARG A 1 76 ? 56.867 0.903 85.413 0.50 35.56 73 ARG A N 1
ATOM 604 N N B ARG A 1 76 ? 56.871 0.899 85.485 0.50 36.68 73 ARG A N 1
ATOM 605 C CA A ARG A 1 76 ? 58.283 1.215 85.213 0.50 35.82 73 ARG A CA 1
ATOM 60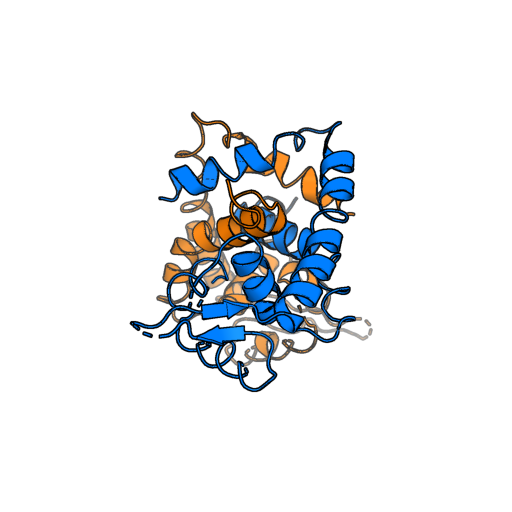6 C CA B ARG A 1 76 ? 58.283 1.182 85.222 0.50 37.36 73 ARG A CA 1
ATOM 607 C C A ARG A 1 76 ? 58.547 2.584 85.880 0.50 35.68 73 ARG A C 1
ATOM 608 C C B ARG A 1 76 ? 58.651 2.610 85.729 0.50 36.60 73 ARG A C 1
ATOM 609 O O A ARG A 1 76 ? 59.363 2.710 86.804 0.50 35.84 73 ARG A O 1
ATOM 610 O O B ARG A 1 76 ? 59.665 2.796 86.406 0.50 37.02 73 ARG A O 1
ATOM 625 N N . ILE A 1 77 ? 57.800 3.596 85.448 1.00 35.22 74 ILE A N 1
ATOM 626 C CA . ILE A 1 77 ? 58.020 4.959 85.925 1.00 34.64 74 ILE A CA 1
ATOM 627 C C . ILE A 1 77 ? 57.877 5.108 87.424 1.00 34.96 74 ILE A C 1
ATOM 628 O O . ILE A 1 77 ? 58.778 5.646 88.089 1.00 36.30 74 ILE A O 1
ATOM 633 N N . VAL A 1 78 ? 56.785 4.618 87.987 1.00 34.63 75 VAL A N 1
ATOM 634 C CA . VAL A 1 78 ? 56.688 4.625 89.444 1.00 34.91 75 VAL A CA 1
ATOM 635 C C . VAL A 1 78 ? 57.936 3.978 90.064 1.00 36.40 75 VAL A C 1
ATOM 636 O O . VAL A 1 78 ? 58.548 4.554 90.964 1.00 37.13 75 VAL A O 1
ATOM 640 N N . ASP A 1 79 ? 58.335 2.799 89.568 1.00 36.72 76 ASP A N 1
ATOM 641 C CA . ASP A 1 79 ? 59.482 2.098 90.160 1.00 36.93 76 ASP A CA 1
ATOM 642 C C . ASP A 1 79 ? 60.776 2.887 90.069 1.00 36.86 76 ASP A C 1
ATOM 643 O O . ASP A 1 79 ? 61.566 2.878 90.997 1.00 37.58 76 ASP A O 1
ATOM 648 N N . GLN A 1 80 ? 60.986 3.613 88.976 1.00 36.52 77 GLN A N 1
ATOM 649 C CA . GLN A 1 80 ? 62.148 4.490 88.918 1.00 36.11 77 GLN A CA 1
ATOM 650 C C . GLN A 1 80 ? 62.025 5.643 89.933 1.00 36.49 77 GLN A C 1
ATOM 651 O O . GLN A 1 80 ? 63.011 6.052 90.590 1.00 36.78 77 GLN A O 1
ATOM 665 N N . ASP A 1 82 ? 60.580 5.504 92.756 1.00 38.79 79 ASP A N 1
ATOM 666 C CA . ASP A 1 82 ? 60.945 4.817 93.969 1.00 39.81 79 ASP A CA 1
ATOM 667 C C . ASP A 1 82 ? 62.468 4.813 94.146 1.00 40.27 79 ASP A C 1
ATOM 668 O O . ASP A 1 82 ? 62.987 5.322 95.142 1.00 40.64 79 ASP A O 1
ATOM 673 N N . ALA A 1 83 ? 63.185 4.292 93.160 1.00 39.72 80 ALA A N 1
ATOM 674 C CA . ALA A 1 83 ? 64.629 4.296 93.234 1.00 40.94 80 ALA A CA 1
ATOM 675 C C . ALA A 1 83 ? 65.168 5.693 93.497 1.00 41.46 80 ALA A C 1
ATOM 676 O O . ALA A 1 83 ? 66.131 5.858 94.218 1.00 42.36 80 ALA A O 1
ATOM 678 N N . ARG A 1 84 ? 64.560 6.709 92.906 1.00 41.38 81 ARG A N 1
ATOM 679 C CA . ARG A 1 84 ? 65.039 8.057 93.144 1.00 41.81 81 ARG A CA 1
ATOM 680 C C . ARG A 1 84 ? 64.542 8.661 94.462 1.00 42.65 81 ARG A C 1
ATOM 681 O O . ARG A 1 84 ? 64.831 9.812 94.736 1.00 43.96 81 ARG A O 1
ATOM 689 N N . GLY A 1 85 ? 63.809 7.894 95.282 1.00 42.66 82 GLY A N 1
ATOM 690 C CA . GLY A 1 85 ? 63.374 8.352 96.610 1.00 41.80 82 GLY A CA 1
ATOM 691 C C . GLY A 1 85 ? 62.191 9.310 96.643 1.00 41.98 82 GLY A C 1
ATOM 692 O O . GLY A 1 85 ? 61.986 9.971 97.647 1.00 42.01 82 GLY A O 1
ATOM 693 N N . LEU A 1 86 ? 61.402 9.397 95.559 1.00 41.06 83 LEU A N 1
ATOM 694 C CA . LEU A 1 86 ? 60.235 10.287 95.530 1.00 39.97 83 LEU A CA 1
ATOM 695 C C . LEU A 1 86 ? 58.973 9.608 96.004 1.00 40.51 83 LEU A C 1
ATOM 696 O O . LEU A 1 86 ? 58.018 10.273 96.455 1.00 40.59 83 LEU A O 1
ATOM 701 N N . VAL A 1 87 ? 58.982 8.280 95.943 1.00 40.28 84 VAL A N 1
ATOM 702 C CA . VAL A 1 87 ? 57.774 7.508 96.097 1.00 40.74 84 VAL A CA 1
ATOM 703 C C . VAL A 1 87 ? 58.169 6.222 96.774 1.00 42.37 84 VAL A C 1
ATOM 704 O O . VAL A 1 87 ? 59.265 5.713 96.550 1.00 43.80 84 VAL A O 1
ATOM 708 N N . THR A 1 88 ? 57.313 5.677 97.617 1.00 43.02 85 THR A N 1
ATOM 709 C CA . THR A 1 88 ? 57.663 4.437 98.307 1.00 43.80 85 THR A CA 1
ATOM 710 C C . THR A 1 88 ? 56.433 3.547 98.413 1.00 44.34 85 THR A C 1
ATOM 711 O O . THR A 1 88 ? 55.327 4.045 98.336 1.00 45.61 85 THR A O 1
ATOM 715 N N . ARG A 1 89 ? 56.609 2.248 98.540 1.00 45.71 86 ARG A N 1
ATOM 716 C CA . ARG A 1 89 ? 55.497 1.328 98.657 1.00 47.70 86 ARG A CA 1
ATOM 717 C C . ARG A 1 89 ? 55.086 1.264 100.096 1.00 50.76 86 ARG A C 1
ATOM 718 O O . ARG A 1 89 ? 55.917 1.235 100.966 1.00 51.72 86 ARG A O 1
ATOM 726 N N . VAL A 1 90 ? 53.791 1.250 100.340 1.00 54.15 87 VAL A N 1
ATOM 727 C CA . VAL A 1 90 ? 53.244 1.212 101.687 1.00 58.59 87 VAL A CA 1
ATOM 728 C C . VAL A 1 90 ? 53.275 -0.219 102.192 1.00 62.45 87 VAL A C 1
ATOM 729 O O . VAL A 1 90 ? 52.619 -1.071 101.625 1.00 63.12 87 VAL A O 1
ATOM 733 N N . ALA A 1 91 ? 54.033 -0.480 103.250 1.00 66.94 88 ALA A N 1
ATOM 734 C CA . ALA A 1 91 ? 54.144 -1.830 103.829 1.00 72.23 88 ALA A CA 1
ATOM 735 C C . ALA A 1 91 ? 52.803 -2.339 104.410 1.00 74.87 88 ALA A C 1
ATOM 736 O O . ALA A 1 91 ? 52.005 -1.524 104.903 1.00 75.51 88 ALA A O 1
ATOM 738 N N . ARG A 1 98 ? 49.954 -6.826 98.559 1.00 64.53 95 ARG A N 1
ATOM 739 C CA . ARG A 1 98 ? 49.161 -5.625 98.213 1.00 63.54 95 ARG A CA 1
ATOM 740 C C . ARG A 1 98 ? 49.944 -4.305 97.951 1.00 60.09 95 ARG A C 1
ATOM 741 O O . ARG A 1 98 ? 50.466 -3.691 98.876 1.00 60.51 95 ARG A O 1
ATOM 749 N N . VAL A 1 99 ? 49.964 -3.836 96.703 1.00 56.58 96 VAL A N 1
ATOM 750 C CA . VAL A 1 99 ? 50.894 -2.806 96.315 1.00 52.81 96 VAL A CA 1
ATOM 751 C C . VAL A 1 99 ? 50.201 -1.463 96.226 1.00 51.10 96 VAL A C 1
ATOM 752 O O . VAL A 1 99 ? 49.327 -1.266 95.394 1.00 50.97 96 VAL A O 1
ATOM 756 N N A ARG A 1 100 ? 50.626 -0.538 97.085 0.60 50.07 97 ARG A N 1
ATOM 757 N N B ARG A 1 100 ? 50.597 -0.550 97.113 0.40 50.26 97 ARG A N 1
ATOM 758 C CA A ARG A 1 100 ? 50.095 0.821 97.197 0.60 47.95 97 ARG A CA 1
ATOM 759 C CA B ARG A 1 100 ? 50.088 0.822 97.175 0.40 48.38 97 ARG A CA 1
ATOM 760 C C A ARG A 1 100 ? 51.306 1.732 97.289 0.60 46.45 97 ARG A C 1
ATOM 761 C C B ARG A 1 100 ? 51.297 1.737 97.298 0.40 46.80 97 ARG A C 1
ATOM 762 O O A ARG A 1 100 ? 52.257 1.417 97.991 0.60 46.79 97 ARG A O 1
ATOM 763 O O B ARG A 1 100 ? 52.234 1.426 98.026 0.40 47.20 97 ARG A O 1
ATOM 778 N N . VAL A 1 101 ? 51.268 2.869 96.605 1.00 45.11 98 VAL A N 1
ATOM 779 C CA . VAL A 1 101 ? 52.398 3.797 96.563 1.00 43.75 98 VAL A CA 1
ATOM 780 C C . VAL A 1 101 ? 52.034 5.087 97.273 1.00 43.85 98 VAL A C 1
ATOM 781 O O . VAL A 1 101 ? 50.915 5.590 97.154 1.00 43.86 98 VAL A O 1
ATOM 785 N N . ARG A 1 102 ? 52.978 5.634 98.017 1.00 43.71 99 ARG A N 1
ATOM 786 C CA . ARG A 1 102 ? 52.772 6.941 98.604 1.00 43.21 99 ARG A CA 1
ATOM 787 C C . ARG A 1 102 ? 54.004 7.772 98.343 1.00 42.72 99 ARG A C 1
ATOM 788 O O . ARG A 1 102 ? 55.047 7.224 97.969 1.00 43.82 99 ARG A O 1
ATOM 796 N N . LEU A 1 103 ? 53.910 9.077 98.555 1.00 41.95 100 LEU A N 1
ATOM 797 C CA . LEU A 1 103 ? 55.063 9.960 98.393 1.00 41.43 100 LEU A CA 1
ATOM 798 C C . LEU A 1 103 ? 56.024 9.860 99.572 1.00 42.52 100 LEU A C 1
ATOM 799 O O . LEU A 1 103 ? 55.605 9.610 100.697 1.00 43.64 100 LEU A O 1
ATOM 804 N N . THR A 1 104 ? 57.316 10.048 99.326 1.00 42.16 101 THR A N 1
ATOM 805 C CA . THR A 1 104 ? 58.247 10.278 100.440 1.00 43.08 101 THR A CA 1
ATOM 806 C C . THR A 1 104 ? 58.207 11.750 100.856 1.00 43.89 101 THR A C 1
ATOM 807 O O . THR A 1 104 ? 57.540 12.560 100.186 1.00 44.09 101 THR A O 1
ATOM 811 N N . ASP A 1 105 ? 58.921 12.133 101.911 1.00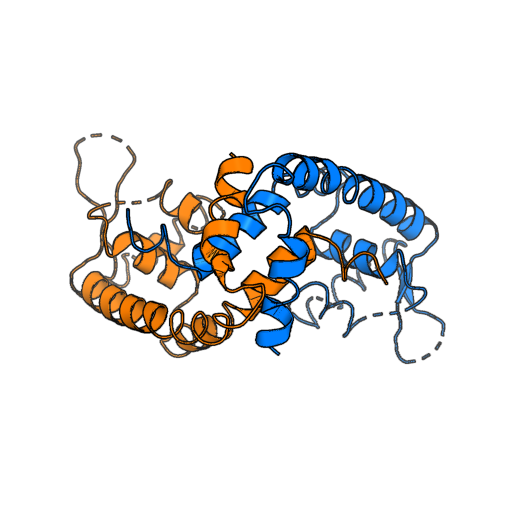 44.78 102 ASP A N 1
ATOM 812 C CA . ASP A 1 105 ? 58.995 13.548 102.226 1.00 46.20 102 ASP A CA 1
ATOM 813 C C . ASP A 1 105 ? 59.504 14.310 101.034 1.00 46.09 102 ASP A C 1
ATOM 814 O O . ASP A 1 105 ? 58.951 15.349 100.682 1.00 46.29 102 ASP A O 1
ATOM 819 N N . ASP A 1 106 ? 60.506 13.777 100.351 1.00 46.37 103 ASP A N 1
ATOM 820 C CA . ASP A 1 106 ? 61.032 14.513 99.225 1.00 46.39 103 ASP A CA 1
ATOM 821 C C . ASP A 1 106 ? 60.026 14.644 98.111 1.00 44.80 103 ASP A C 1
ATOM 822 O O . ASP A 1 106 ? 59.869 15.721 97.551 1.00 44.65 103 ASP A O 1
ATOM 827 N N . GLY A 1 107 ? 59.331 13.547 97.821 1.00 43.51 104 GLY A N 1
ATOM 828 C CA . GLY A 1 107 ? 58.351 13.538 96.772 1.00 42.13 104 GLY A CA 1
ATOM 829 C C . GLY A 1 107 ? 57.256 14.517 97.119 1.00 42.50 104 GLY A C 1
ATOM 830 O O . GLY A 1 107 ? 56.701 15.201 96.247 1.00 42.70 104 GLY A O 1
ATOM 831 N N . ARG A 1 108 ? 56.962 14.604 98.407 1.00 42.57 105 ARG A N 1
ATOM 832 C CA . ARG A 1 108 ? 55.875 15.436 98.852 1.00 42.13 105 ARG A CA 1
ATOM 833 C C . ARG A 1 108 ? 56.261 16.898 98.688 1.00 42.46 105 ARG A C 1
ATOM 834 O O . ARG A 1 108 ? 55.450 17.695 98.204 1.00 42.00 105 ARG A O 1
ATOM 842 N N . ALA A 1 109 ? 57.491 17.247 99.066 1.00 42.83 106 ALA A N 1
ATOM 843 C CA . ALA A 1 109 ? 57.946 18.623 98.926 1.00 44.02 106 ALA A CA 1
ATOM 844 C C . ALA A 1 109 ? 57.869 18.993 97.449 1.00 43.90 106 ALA A C 1
ATOM 845 O O . ALA A 1 109 ? 57.432 20.102 97.083 1.00 45.33 106 ALA A O 1
ATOM 847 N N . LEU A 1 110 ? 58.226 18.046 96.594 1.00 42.84 107 LEU A N 1
ATOM 848 C CA . LEU A 1 110 ? 58.160 18.287 95.164 1.00 42.14 107 LEU A CA 1
ATOM 849 C C . LEU A 1 110 ? 56.728 18.397 94.647 1.00 40.96 107 LEU A C 1
ATOM 850 O O . LEU A 1 110 ? 56.428 19.292 93.870 1.00 41.19 107 LEU A O 1
ATOM 855 N N . ALA A 1 111 ? 55.852 17.485 95.062 1.00 40.18 108 ALA A N 1
ATOM 856 C CA . ALA A 1 111 ? 54.432 17.561 94.697 1.00 39.49 108 ALA A CA 1
ATOM 857 C C . ALA A 1 111 ? 53.820 18.874 95.135 1.00 40.45 108 ALA A C 1
ATOM 858 O O . ALA A 1 111 ? 53.094 19.527 94.370 1.00 40.44 108 ALA A O 1
ATOM 860 N N . GLU A 1 112 ? 54.114 19.286 96.363 1.00 41.78 109 GLU A N 1
ATOM 861 C CA . GLU A 1 112 ? 53.487 20.491 96.884 1.00 42.84 109 GLU A CA 1
ATOM 862 C C . GLU A 1 112 ? 53.838 21.647 95.995 1.00 43.31 109 GLU A C 1
ATOM 863 O O . GLU A 1 112 ? 52.998 22.469 95.585 1.00 43.80 109 GLU A O 1
ATOM 869 N N . SER A 1 113 ? 55.108 21.680 95.667 1.00 43.36 110 SER A N 1
ATOM 870 C CA . SER A 1 113 ? 55.629 22.738 94.882 1.00 43.85 110 SER A CA 1
ATOM 871 C C . SER A 1 113 ? 55.018 22.760 93.471 1.00 42.54 110 SER A C 1
ATOM 872 O O . SER A 1 113 ? 54.555 23.811 93.009 1.00 43.32 110 SER A O 1
ATOM 875 N N . LEU A 1 114 ? 54.961 21.610 92.803 1.00 41.04 111 LEU A N 1
ATOM 876 C CA . LEU A 1 114 ? 54.408 21.598 91.459 1.00 40.52 111 LEU A CA 1
ATOM 877 C C . LEU A 1 114 ? 52.923 21.762 91.430 1.00 40.31 111 LEU A C 1
ATOM 878 O O . LEU A 1 114 ? 52.403 22.424 90.535 1.00 40.00 111 LEU A O 1
ATOM 883 N N . VAL A 1 115 ? 52.220 21.170 92.388 1.00 40.40 112 VAL A N 1
ATOM 884 C CA . VAL A 1 115 ? 50.786 21.361 92.381 1.00 40.43 112 VAL A CA 1
ATOM 885 C C . VAL A 1 115 ? 50.453 22.833 92.634 1.00 41.71 112 VAL A C 1
ATOM 886 O O . VAL A 1 115 ? 49.565 23.396 91.975 1.00 41.77 112 VAL A O 1
ATOM 890 N N . ALA A 1 116 ? 51.184 23.486 93.537 1.00 42.66 113 ALA A N 1
ATOM 891 C CA . ALA A 1 116 ? 51.016 24.942 93.676 1.00 43.60 113 ALA A CA 1
ATOM 892 C C . ALA A 1 116 ? 51.092 25.616 92.301 1.00 43.88 113 ALA A C 1
ATOM 893 O O . ALA A 1 116 ? 50.164 26.300 91.916 1.00 44.30 113 ALA A O 1
ATOM 895 N N . SER A 1 117 ? 52.162 25.384 91.532 1.00 44.19 114 SER A N 1
ATOM 896 C CA . SER A 1 117 ? 52.237 25.924 90.159 1.00 44.52 114 SER A CA 1
ATOM 897 C C . SER A 1 117 ? 51.072 25.540 89.308 1.00 43.20 114 SER A C 1
ATOM 898 O O . SER A 1 117 ? 50.500 26.383 88.611 1.00 43.88 114 SER A O 1
ATOM 901 N N . ALA A 1 118 ? 50.713 24.265 89.331 1.00 41.69 115 ALA A N 1
ATOM 902 C CA . ALA A 1 118 ? 49.544 23.879 88.564 1.00 41.26 115 ALA A CA 1
ATOM 903 C C . ALA A 1 118 ? 48.341 24.777 88.913 1.00 41.70 115 ALA A C 1
ATOM 904 O O . ALA A 1 118 ? 47.726 25.337 87.994 1.00 41.99 115 ALA A O 1
ATOM 906 N N A ARG A 1 119 ? 48.018 24.901 90.213 0.50 41.65 116 ARG A N 1
ATOM 907 N N B ARG A 1 119 ? 48.021 24.926 90.194 0.50 41.99 116 ARG A N 1
ATOM 908 C CA A ARG A 1 119 ? 46.823 25.633 90.639 0.50 42.00 116 ARG A CA 1
ATOM 909 C CA B ARG A 1 119 ? 46.834 25.670 90.546 0.50 42.69 116 ARG A CA 1
ATOM 910 C C A ARG A 1 119 ? 46.961 27.148 90.297 0.50 43.85 116 ARG A C 1
ATOM 911 C C B ARG A 1 119 ? 46.990 27.128 90.10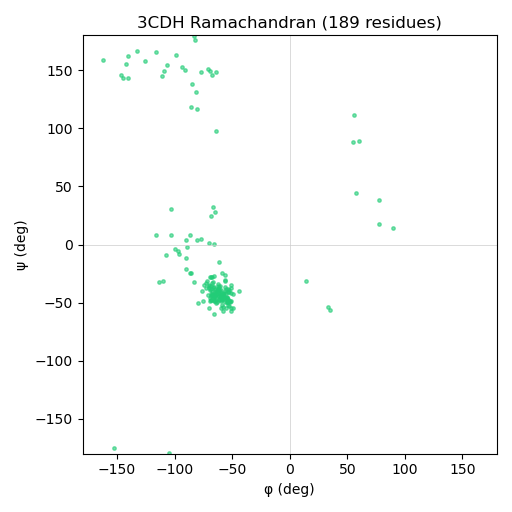9 0.50 44.07 116 ARG A C 1
ATOM 912 O O A ARG A 1 119 ? 45.957 27.819 90.021 0.50 44.77 116 ARG A O 1
ATOM 913 O O B ARG A 1 119 ? 46.045 27.737 89.586 0.50 44.65 116 ARG A O 1
ATOM 928 N N . ALA A 1 120 ? 48.191 27.676 90.268 1.00 44.45 117 ALA A N 1
ATOM 929 C CA . ALA A 1 120 ? 48.434 29.069 89.825 1.00 45.80 117 ALA A CA 1
ATOM 930 C C . ALA A 1 120 ? 48.162 29.240 88.321 1.00 45.83 117 ALA A C 1
ATOM 931 O O . ALA A 1 120 ? 47.436 30.150 87.934 1.00 47.57 117 ALA A O 1
ATOM 933 N N A HIS A 1 121 ? 48.722 28.367 87.484 0.50 44.75 118 HIS A N 1
ATOM 934 N N B HIS A 1 121 ? 48.720 28.359 87.493 0.50 45.20 118 HIS A N 1
ATOM 935 C CA A HIS A 1 121 ? 48.434 28.388 86.045 0.50 44.01 118 HIS A CA 1
ATOM 936 C CA B HIS A 1 121 ? 48.462 28.392 86.053 0.50 44.90 118 HIS A CA 1
ATOM 937 C C A HIS A 1 121 ? 46.937 28.254 85.834 0.50 43.53 118 HIS A C 1
ATOM 938 C C B HIS A 1 121 ? 46.977 28.176 85.757 0.50 43.96 118 HIS A C 1
ATOM 939 O O A HIS A 1 121 ? 46.334 29.052 85.122 0.50 44.79 118 HIS A O 1
ATOM 940 O O B HIS A 1 121 ? 46.426 28.829 84.881 0.50 45.08 118 HIS A O 1
ATOM 953 N N . GLU A 1 122 ? 46.326 27.281 86.494 1.00 42.56 119 GLU A N 1
ATOM 954 C CA . GLU A 1 122 ? 44.912 27.023 86.312 1.00 42.36 119 GLU A CA 1
ATOM 955 C C . GLU A 1 122 ? 44.061 28.276 86.618 1.00 44.75 119 GLU A C 1
ATOM 956 O O . GLU A 1 122 ? 43.104 28.591 85.907 1.00 45.56 119 GLU A O 1
ATOM 962 N N . THR A 1 123 ? 44.430 28.988 87.674 1.00 46.06 120 THR A N 1
ATOM 963 C CA . THR A 1 123 ? 43.725 30.165 88.068 1.00 47.97 120 THR A CA 1
ATOM 964 C C . THR A 1 123 ? 43.804 31.246 87.012 1.00 48.80 120 THR A C 1
ATOM 965 O O . THR A 1 123 ? 42.785 31.862 86.716 1.00 48.97 120 THR A O 1
ATOM 969 N N . ARG A 1 124 ? 44.987 31.449 86.429 1.00 48.86 121 ARG A N 1
ATOM 970 C CA . ARG A 1 124 ? 45.125 32.453 85.393 1.00 50.32 121 ARG A CA 1
ATOM 971 C C . ARG A 1 124 ? 44.264 32.085 84.214 1.00 49.95 121 ARG A C 1
ATOM 972 O O . ARG A 1 124 ? 43.605 32.958 83.624 1.00 50.80 121 ARG A O 1
ATOM 980 N N . LEU A 1 125 ? 44.224 30.795 83.877 1.00 48.83 122 LEU A N 1
ATOM 981 C CA . LEU A 1 125 ? 43.417 30.392 82.716 1.00 48.56 122 LEU A CA 1
ATOM 982 C C . LEU A 1 125 ? 41.916 30.605 82.939 1.00 48.62 122 LEU A C 1
ATOM 983 O O . LEU A 1 125 ? 41.215 31.201 82.078 1.00 49.06 122 LEU A O 1
ATOM 988 N N . LEU A 1 126 ? 41.429 30.137 84.094 1.00 47.30 123 LEU A N 1
ATOM 989 C CA . LEU A 1 126 ? 40.003 30.168 84.348 1.00 47.04 123 LEU A CA 1
ATOM 990 C C . LEU A 1 126 ? 39.526 31.593 84.537 1.00 48.03 123 LEU A C 1
ATOM 991 O O . LEU A 1 126 ? 38.370 31.920 84.279 1.00 48.05 123 LEU A O 1
ATOM 996 N N . SER A 1 127 ? 40.437 32.426 85.009 1.00 48.05 124 SER A N 1
ATOM 997 C CA . SER A 1 127 ? 40.159 33.799 85.201 1.00 49.25 124 SER A CA 1
ATOM 998 C C . SER A 1 127 ? 39.927 34.423 83.829 1.00 50.46 124 SER A C 1
ATOM 999 O O . SER A 1 127 ? 38.928 35.128 83.625 1.00 52.60 124 SER A O 1
ATOM 1002 N N . ALA A 1 128 ? 40.822 34.138 82.887 1.00 49.48 125 ALA A N 1
ATOM 1003 C CA . ALA A 1 128 ? 40.704 34.614 81.511 1.00 49.79 125 ALA A CA 1
ATOM 1004 C C . ALA A 1 128 ? 39.459 34.107 80.802 1.00 49.62 125 ALA A C 1
ATOM 1005 O O . ALA A 1 128 ? 39.093 34.603 79.755 1.00 49.58 125 ALA A O 1
ATOM 1007 N N . LEU A 1 129 ? 38.828 33.095 81.361 1.00 49.83 126 LEU A N 1
ATOM 1008 C CA . LEU A 1 129 ? 37.645 32.535 80.751 1.00 50.59 126 LEU A CA 1
ATOM 1009 C C . LEU A 1 129 ? 36.365 33.038 81.394 1.00 52.96 126 LEU A C 1
ATOM 1010 O O . LEU A 1 129 ? 35.270 32.686 80.959 1.00 53.51 126 LEU A O 1
ATOM 1015 N N . ALA A 1 130 ? 36.485 33.839 82.443 1.00 55.17 127 ALA A N 1
ATOM 1016 C CA . ALA A 1 130 ? 35.307 34.163 83.235 1.00 58.15 127 ALA A CA 1
ATOM 1017 C C . ALA A 1 130 ? 34.292 35.119 82.538 1.00 60.68 127 ALA A C 1
ATOM 1018 O O . ALA A 1 130 ? 33.117 35.184 82.935 1.00 62.23 127 ALA A O 1
ATOM 1020 N N A ASP A 1 131 ? 34.750 35.836 81.506 0.50 61.47 128 ASP A N 1
ATOM 1021 N N B ASP A 1 131 ? 34.749 35.837 81.519 0.50 61.39 128 ASP A N 1
ATOM 1022 C CA A ASP A 1 131 ? 33.913 36.759 80.717 0.50 63.15 128 ASP A CA 1
ATOM 1023 C CA B ASP A 1 131 ? 33.886 36.737 80.770 0.50 63.00 128 ASP A CA 1
ATOM 1024 C C A ASP A 1 131 ? 33.204 36.086 79.547 0.50 62.67 128 ASP A C 1
ATOM 1025 C C B ASP A 1 131 ? 33.525 36.136 79.419 0.50 62.42 128 ASP A C 1
ATOM 1026 O O A ASP A 1 131 ? 32.426 36.730 78.837 0.50 64.14 128 ASP A O 1
ATOM 1027 O O B ASP A 1 131 ? 33.295 36.878 78.457 0.50 63.49 128 ASP A O 1
ATOM 1036 N N . THR A 1 132 ? 33.484 34.802 79.332 1.00 60.92 129 THR A N 1
ATOM 1037 C CA . THR A 1 132 ? 33.250 34.146 78.035 1.00 60.47 129 THR A CA 1
ATOM 1038 C C . THR A 1 132 ? 32.205 33.034 78.097 1.00 61.12 129 THR A C 1
ATOM 1039 O O . THR A 1 132 ? 31.733 32.737 79.196 1.00 61.27 129 THR A O 1
ATOM 1043 N N . ASP A 1 133 ? 31.849 32.422 76.949 1.00 61.86 130 ASP A N 1
ATOM 1044 C CA . ASP A 1 133 ? 31.085 31.144 76.943 1.00 62.89 130 ASP A CA 1
ATOM 1045 C C . ASP A 1 133 ? 31.802 30.067 77.729 1.00 62.03 130 ASP A C 1
ATOM 1046 O O . ASP A 1 133 ? 31.184 29.082 78.150 1.00 62.66 130 ASP A O 1
ATOM 1051 N N . ALA A 1 134 ? 33.124 30.180 77.827 1.00 60.70 131 ALA A N 1
ATOM 1052 C CA . ALA A 1 134 ? 33.892 29.075 78.346 1.00 59.20 131 ALA A CA 1
ATOM 1053 C C . ALA A 1 134 ? 33.951 29.148 79.858 1.00 58.82 131 ALA A C 1
ATOM 1054 O O . ALA A 1 134 ? 34.682 28.396 80.481 1.00 58.35 131 ALA A O 1
ATOM 1056 N N . ALA A 1 135 ? 33.186 30.050 80.453 1.00 59.43 132 ALA A N 1
ATOM 1057 C CA . ALA A 1 135 ? 33.312 30.255 81.893 1.00 59.33 132 ALA A CA 1
ATOM 1058 C C . ALA A 1 135 ? 33.046 28.986 82.702 1.00 58.38 132 ALA A C 1
ATOM 1059 O O . ALA A 1 135 ? 33.796 28.706 83.633 1.00 58.40 132 ALA A O 1
ATOM 1061 N N A ARG A 1 136 ? 32.030 28.217 82.296 0.50 58.06 133 ARG A N 1
ATOM 1062 N N B ARG A 1 136 ? 32.014 28.209 82.365 0.50 58.05 133 ARG A N 1
ATOM 1063 C CA A ARG A 1 136 ? 31.661 26.955 82.954 0.50 57.33 133 ARG A CA 1
ATOM 1064 C CA B ARG A 1 136 ? 31.782 26.940 83.083 0.50 57.13 133 ARG A CA 1
ATOM 1065 C C A ARG A 1 136 ? 32.399 25.708 82.406 0.50 55.34 133 ARG A C 1
ATOM 1066 C C B ARG A 1 136 ? 32.421 25.706 82.435 0.50 55.29 133 ARG A C 1
ATOM 1067 O O A ARG A 1 136 ? 31.878 24.594 82.492 0.50 55.42 133 ARG A O 1
ATOM 1068 O O B ARG A 1 136 ? 31.857 24.610 82.467 0.50 55.38 133 ARG A O 1
ATOM 1083 N N . ILE A 1 137 ? 33.613 25.884 81.876 1.00 53.63 134 ILE A N 1
ATOM 1084 C CA . ILE A 1 137 ? 34.294 24.805 81.167 1.00 51.61 134 ILE A CA 1
ATOM 1085 C C . ILE A 1 137 ? 34.454 23.506 81.959 1.00 51.20 134 ILE A C 1
ATOM 1086 O O . ILE A 1 137 ? 34.149 22.414 81.448 1.00 50.46 134 ILE A O 1
ATOM 1091 N N . LYS A 1 138 ? 34.895 23.630 83.209 1.00 50.78 135 LYS A N 1
ATOM 1092 C CA . LYS A 1 138 ? 34.975 22.480 84.079 1.00 50.36 135 LYS A CA 1
ATOM 1093 C C . LYS A 1 138 ? 33.666 21.685 84.152 1.00 51.63 135 LYS A C 1
ATOM 1094 O O . LYS A 1 138 ? 33.663 20.472 83.975 1.00 52.37 135 LYS A O 1
ATOM 1100 N N . GLY A 1 139 ? 32.551 22.353 84.375 1.00 52.86 136 GLY A N 1
ATOM 1101 C CA . GLY A 1 139 ? 31.276 21.656 84.426 1.00 54.20 136 GLY A CA 1
ATOM 1102 C C . GLY A 1 139 ? 30.967 20.973 83.109 1.00 54.85 136 GLY A C 1
ATOM 1103 O O . GLY A 1 139 ? 30.597 19.792 83.088 1.00 56.37 136 GLY A O 1
ATOM 1104 N N . VAL A 1 140 ? 31.133 21.705 82.005 1.00 53.88 137 VAL A N 1
ATOM 1105 C CA . VAL A 1 140 ? 30.931 21.138 80.684 1.00 52.75 137 VAL A CA 1
ATOM 1106 C C . VAL A 1 140 ? 31.704 19.834 80.513 1.00 52.13 137 VAL A C 1
ATOM 1107 O O . VAL A 1 140 ? 31.105 18.790 80.162 1.00 52.86 137 VAL A O 1
ATOM 1111 N N . LEU A 1 141 ? 33.016 19.891 80.759 1.00 50.32 138 LEU A N 1
ATOM 1112 C CA . LEU A 1 141 ? 33.844 18.710 80.645 1.00 49.49 138 LEU A CA 1
ATOM 1113 C C . LEU A 1 141 ? 33.369 17.573 81.568 1.00 50.99 138 LEU A C 1
ATOM 1114 O O . LEU A 1 141 ? 33.305 16.409 81.124 1.00 51.47 138 LEU A O 1
ATOM 1119 N N A ARG A 1 142 ? 33.014 17.868 82.822 0.50 51.55 139 ARG A N 1
ATOM 1120 N N B ARG A 1 142 ? 33.043 17.918 82.820 0.50 51.64 139 ARG A N 1
ATOM 1121 C CA A ARG A 1 142 ? 32.636 16.778 83.728 0.50 52.39 139 ARG A CA 1
ATOM 1122 C CA B ARG A 1 142 ? 32.552 16.949 83.791 0.50 52.72 139 ARG A CA 1
ATOM 1123 C C A ARG A 1 142 ? 31.299 16.168 83.311 0.50 54.09 139 ARG A C 1
ATOM 1124 C C B ARG A 1 142 ? 31.413 16.178 83.161 0.50 54.07 139 ARG A C 1
ATOM 1125 O O A ARG A 1 142 ? 31.028 15.012 83.636 0.50 54.99 139 ARG A O 1
ATOM 1126 O O B ARG A 1 142 ? 31.401 14.942 83.168 0.50 54.67 139 ARG A O 1
ATOM 1141 N N . THR A 1 143 ? 30.479 16.930 82.588 1.00 54.58 140 THR A N 1
ATOM 1142 C CA . THR A 1 143 ? 29.275 16.385 82.005 1.00 56.62 140 THR A CA 1
ATOM 1143 C C . THR A 1 143 ? 29.633 15.477 80.828 1.00 57.44 140 THR A C 1
ATOM 1144 O O . THR A 1 143 ? 29.133 14.344 80.733 1.00 58.46 140 THR A O 1
ATOM 1148 N N . LEU A 1 144 ? 30.498 15.966 79.934 1.00 56.87 141 LEU A N 1
ATOM 1149 C CA . LEU A 1 144 ? 30.907 15.183 78.780 1.00 56.84 141 LEU A CA 1
ATOM 1150 C C . LEU A 1 144 ? 31.450 13.843 79.262 1.00 58.05 141 LEU A C 1
ATOM 1151 O O . LEU A 1 144 ? 31.039 12.770 78.770 1.00 58.74 141 LEU A O 1
ATOM 1156 N N . LEU A 1 145 ? 32.354 13.910 80.242 1.00 58.43 142 LEU A N 1
ATOM 1157 C CA . LEU A 1 145 ? 32.928 12.707 80.850 1.00 59.53 142 LEU A CA 1
ATOM 1158 C C . LEU A 1 145 ? 31.863 11.766 81.422 1.00 62.52 142 LEU A C 1
ATOM 1159 O O . LEU A 1 145 ? 31.975 10.549 81.279 1.00 63.49 142 LEU A O 1
ATOM 1164 N N . ASP A 1 146 ? 30.829 12.320 82.051 1.00 65.09 143 ASP A N 1
ATOM 1165 C CA . ASP A 1 146 ? 29.767 11.487 82.625 1.00 68.92 143 ASP A CA 1
ATOM 1166 C C . ASP A 1 146 ? 28.940 10.797 81.555 1.00 70.42 143 ASP A C 1
ATOM 1167 O O . ASP A 1 146 ? 28.498 9.668 81.757 1.00 72.34 143 ASP A O 1
ATOM 1172 N N . VAL A 1 147 ? 28.725 11.479 80.432 1.00 70.52 144 VAL A N 1
ATOM 1173 C CA . VAL A 1 147 ? 28.013 10.896 79.310 1.00 71.93 144 VAL A CA 1
ATOM 1174 C C . VAL A 1 147 ? 28.878 9.794 78.723 1.00 72.65 144 VAL A C 1
ATOM 1175 O O . VAL A 1 147 ? 28.418 8.671 78.520 1.00 74.39 144 VAL A O 1
ATOM 1179 N N . LEU A 1 148 ? 30.153 10.087 78.504 1.00 71.70 145 LEU A N 1
ATOM 1180 C CA . LEU A 1 148 ? 31.034 9.081 77.939 1.00 72.38 145 LEU A CA 1
ATOM 1181 C C . LEU A 1 148 ? 31.199 7.817 78.783 1.00 74.27 145 LEU A C 1
ATOM 1182 O O . LEU A 1 148 ? 31.874 6.903 78.359 1.00 74.49 145 LEU A O 1
ATOM 1187 N N A ASP A 1 149 ? 30.563 7.732 79.950 0.50 75.79 146 ASP A N 1
ATOM 1188 N N B ASP A 1 149 ? 30.608 7.807 79.976 0.50 75.95 146 ASP A N 1
ATOM 1189 C CA A ASP A 1 149 ? 30.702 6.527 80.788 0.50 77.30 146 ASP A CA 1
ATOM 1190 C CA B ASP A 1 149 ? 30.591 6.628 80.833 0.50 77.87 146 ASP A CA 1
ATOM 1191 C C A ASP A 1 149 ? 29.401 5.679 80.882 0.50 80.56 146 ASP A C 1
ATOM 1192 C C B ASP A 1 149 ? 29.200 5.988 80.767 0.50 80.82 146 ASP A C 1
ATOM 1193 O O A ASP A 1 149 ? 28.860 5.439 81.967 0.50 81.89 146 ASP A O 1
ATOM 1194 O O B ASP A 1 149 ? 28.361 6.222 81.649 0.50 82.03 146 ASP A O 1
ATOM 1203 N N . ASP B 1 10 ? 36.495 17.366 96.992 1.00 72.69 7 ASP B N 1
ATOM 1204 C CA . ASP B 1 10 ? 37.133 16.112 96.449 1.00 71.73 7 ASP B CA 1
ATOM 1205 C C . ASP B 1 10 ? 38.649 16.330 96.263 1.00 70.07 7 ASP B C 1
ATOM 1206 O O . ASP B 1 10 ? 39.224 17.152 96.989 1.00 71.72 7 ASP B O 1
ATOM 1211 N N . THR B 1 11 ? 39.291 15.608 95.328 1.00 66.49 8 THR B N 1
ATOM 1212 C CA . THR B 1 11 ? 40.767 15.590 95.190 1.00 62.97 8 THR B CA 1
ATOM 1213 C C . THR B 1 11 ? 41.215 16.538 94.081 1.00 58.93 8 THR B C 1
ATOM 1214 O O . THR B 1 11 ? 40.409 16.890 93.224 1.00 57.38 8 THR B O 1
ATOM 1218 N N . PHE B 1 12 ? 42.497 16.904 94.063 1.00 56.05 9 PHE B N 1
ATOM 1219 C CA . PHE B 1 12 ? 43.035 17.811 93.071 1.00 52.70 9 PHE B CA 1
ATOM 1220 C C . PHE B 1 12 ? 42.856 17.330 91.621 1.00 51.47 9 PHE B C 1
ATOM 1221 O O . PHE B 1 12 ? 42.267 18.031 90.808 1.00 49.68 9 PHE B O 1
ATOM 1229 N N . VAL B 1 13 ? 43.355 16.142 91.285 1.00 51.84 10 VAL B N 1
ATOM 1230 C CA . VAL B 1 13 ? 43.271 15.676 89.919 1.00 50.12 10 VAL B CA 1
ATOM 1231 C C . VAL B 1 13 ? 41.811 15.696 89.412 1.00 50.41 10 VAL B C 1
ATOM 1232 O O . VAL B 1 13 ? 41.507 16.242 88.341 1.00 49.18 10 VAL B O 1
ATOM 1236 N N . SER B 1 14 ? 40.900 15.128 90.187 1.00 52.23 11 SER B N 1
ATOM 1237 C CA . SER B 1 14 ? 39.518 14.990 89.727 1.00 52.78 11 SER B CA 1
ATOM 1238 C C . SER B 1 14 ? 38.838 16.309 89.302 1.00 51.57 11 SER B C 1
ATOM 1239 O O . SER B 1 14 ? 37.965 16.284 88.420 1.00 51.71 11 SER B O 1
ATOM 1242 N N . GLY B 1 15 ? 39.211 17.436 89.930 1.00 51.14 12 GLY B N 1
ATOM 1243 C CA . GLY B 1 15 ? 38.751 18.776 89.498 1.00 48.87 12 GLY B CA 1
ATOM 1244 C C . GLY B 1 15 ? 39.723 19.672 88.708 1.00 47.27 12 GLY B C 1
ATOM 1245 O O . GLY B 1 15 ? 39.434 20.819 88.440 1.00 47.69 12 GLY B O 1
ATOM 1246 N N . TYR B 1 16 ? 40.872 19.164 88.306 1.00 46.07 13 TYR B N 1
ATOM 1247 C CA . TYR B 1 16 ? 41.881 19.991 87.674 1.00 44.99 13 TYR B CA 1
ATOM 1248 C C . TYR B 1 16 ? 41.574 20.185 86.192 1.00 43.88 13 TYR B C 1
ATOM 1249 O O . TYR B 1 16 ? 41.309 19.212 85.484 1.00 42.87 13 TYR B O 1
ATOM 1258 N N . LEU B 1 17 ? 41.614 21.437 85.718 1.00 43.56 14 LEU B N 1
ATOM 1259 C CA . LEU B 1 17 ? 41.225 21.735 84.341 1.00 42.03 14 LEU B CA 1
ATOM 1260 C C . LEU B 1 17 ? 41.985 20.898 83.314 1.00 41.14 14 LEU B C 1
ATOM 1261 O O . LEU B 1 17 ? 41.376 20.364 82.383 1.00 40.67 14 LEU B O 1
ATOM 1266 N N . LEU B 1 18 ? 43.302 20.784 83.495 1.00 41.31 15 LEU B N 1
ATOM 1267 C CA . LEU B 1 18 ? 44.162 20.085 82.540 1.00 41.11 15 LEU B CA 1
ATOM 1268 C C . LEU B 1 18 ? 43.866 18.587 82.506 1.00 40.96 15 LEU B C 1
ATOM 1269 O O . LEU B 1 18 ? 43.873 17.961 81.438 1.00 40.10 15 LEU B O 1
ATOM 1274 N N . TYR B 1 19 ? 43.546 18.026 83.671 1.00 42.04 16 TYR B N 1
ATOM 1275 C CA . TYR B 1 19 ? 43.116 16.646 83.724 1.00 42.04 16 TYR B CA 1
ATOM 1276 C C . TYR B 1 19 ? 41.799 16.487 82.971 1.00 41.70 16 TYR B C 1
ATOM 1277 O O . TYR B 1 19 ? 41.668 15.611 82.115 1.00 41.62 16 TYR B O 1
ATOM 1286 N N . LEU B 1 20 ? 40.827 17.342 83.278 1.00 42.02 17 LEU B N 1
ATOM 1287 C CA . LEU B 1 20 ? 39.528 17.245 82.647 1.00 41.26 17 LEU B CA 1
ATOM 1288 C C . LEU B 1 20 ? 39.659 17.399 81.142 1.00 41.13 17 LEU B C 1
ATOM 1289 O O . LEU B 1 20 ? 39.005 16.668 80.395 1.00 41.40 17 LEU B O 1
ATOM 1294 N N . LEU B 1 21 ? 40.510 18.316 80.672 1.00 40.67 18 LEU B N 1
ATOM 1295 C CA . LEU B 1 21 ? 40.691 18.432 79.225 1.00 39.50 18 LEU B CA 1
ATOM 1296 C C . LEU B 1 21 ? 41.285 17.140 78.640 1.00 39.31 18 LEU B C 1
ATOM 1297 O O . LEU B 1 21 ? 40.749 16.575 77.674 1.00 38.89 18 LEU B O 1
ATOM 1302 N N . ALA B 1 22 ? 42.363 16.651 79.255 1.00 38.90 19 ALA B N 1
ATOM 1303 C CA . ALA B 1 22 ? 43.099 15.540 78.680 1.00 38.44 19 ALA B CA 1
ATOM 1304 C C . ALA B 1 22 ? 42.286 14.239 78.700 1.00 38.74 19 ALA B C 1
ATOM 1305 O O . ALA B 1 22 ? 42.264 13.499 77.715 1.00 38.47 19 ALA B O 1
ATOM 1307 N N . ALA B 1 23 ? 41.599 13.981 79.803 1.00 39.79 20 ALA B N 1
ATOM 1308 C CA . ALA B 1 23 ? 40.736 12.812 79.910 1.00 40.77 20 ALA B CA 1
ATOM 1309 C C . ALA B 1 23 ? 39.605 12.865 78.876 1.00 41.18 20 ALA B C 1
ATOM 1310 O O . ALA B 1 23 ? 39.345 11.873 78.171 1.00 41.86 20 ALA B O 1
ATOM 1312 N N . SER B 1 24 ? 38.948 14.012 78.770 1.00 41.51 21 SER B N 1
ATOM 1313 C CA . SER B 1 24 ? 37.894 14.199 77.784 1.00 42.86 21 SER B CA 1
ATOM 1314 C C . SER B 1 24 ? 38.359 13.866 76.387 1.00 43.03 21 SER B C 1
ATOM 1315 O O . SER B 1 24 ? 37.695 13.133 75.650 1.00 43.55 21 SER B O 1
ATOM 1318 N N . SER B 1 25 ? 39.500 14.424 76.013 1.00 42.99 22 SER B N 1
ATOM 1319 C CA . SER B 1 25 ? 39.953 14.280 74.661 1.00 43.29 22 SER B CA 1
ATOM 1320 C C . SER B 1 25 ? 40.230 12.778 74.427 1.00 44.31 22 SER B C 1
ATOM 1321 O O . SER B 1 25 ? 39.853 12.222 73.399 1.00 43.89 22 SER B O 1
ATOM 1324 N N . GLU B 1 26 ? 40.848 12.126 75.407 1.00 44.99 23 GLU B N 1
ATOM 1325 C CA . GLU B 1 26 ? 41.108 10.723 75.329 1.00 46.70 23 GLU B CA 1
ATOM 1326 C C . GLU B 1 26 ? 39.815 9.904 75.189 1.00 48.17 23 GLU B C 1
ATOM 1327 O O . GLU B 1 26 ? 39.668 9.103 74.253 1.00 48.19 23 GLU B O 1
ATOM 1333 N N . GLU B 1 27 ? 38.880 10.090 76.116 1.00 49.44 24 GLU B N 1
ATOM 1334 C CA . GLU B 1 27 ? 37.666 9.277 76.103 1.00 51.22 24 GLU B CA 1
ATOM 1335 C C . GLU B 1 27 ? 36.784 9.576 74.914 1.00 51.57 24 GLU B C 1
ATOM 1336 O O . GLU B 1 27 ? 36.118 8.689 74.394 1.00 53.16 24 GLU B O 1
ATOM 1342 N N . ALA B 1 28 ? 36.776 10.824 74.466 1.00 50.81 25 ALA B N 1
ATOM 1343 C CA . ALA B 1 28 ? 35.928 11.169 73.343 1.00 50.58 25 ALA B CA 1
ATOM 1344 C C . ALA B 1 28 ? 36.475 10.545 72.062 1.00 49.78 25 ALA B C 1
ATOM 1345 O O . ALA B 1 28 ? 35.685 10.075 71.230 1.00 50.60 25 ALA B O 1
ATOM 1347 N N A SER B 1 29 ? 37.807 10.546 71.927 0.60 48.18 26 SER B N 1
ATOM 1348 N N B SER B 1 29 ? 37.802 10.534 71.918 0.40 48.25 26 SER B N 1
ATOM 1349 C CA A SER B 1 29 ? 38.521 10.036 70.753 0.60 47.44 26 SER B CA 1
ATOM 1350 C CA B SER B 1 29 ? 38.457 10.041 70.710 0.40 47.48 26 SER B CA 1
ATOM 1351 C C A SER B 1 29 ? 38.582 8.512 70.694 0.60 48.46 26 SER B C 1
ATOM 1352 C C B SER B 1 29 ? 38.629 8.517 70.696 0.40 48.47 26 SER B C 1
ATOM 1353 O O A SER B 1 29 ? 38.757 7.920 69.623 0.60 48.20 26 SER B O 1
ATOM 1354 O O B SER B 1 29 ? 38.906 7.927 69.644 0.40 48.20 26 SER B O 1
ATOM 1359 N N . ALA B 1 30 ? 38.464 7.880 71.854 1.00 49.62 27 ALA B N 1
ATOM 1360 C CA . ALA B 1 30 ? 38.715 6.438 71.970 1.00 51.31 27 ALA B CA 1
ATOM 1361 C C . ALA B 1 30 ? 37.990 5.614 70.898 1.00 52.79 27 ALA B C 1
ATOM 1362 O O . ALA B 1 30 ? 38.622 4.810 70.191 1.00 52.17 27 ALA B O 1
ATOM 1364 N N . GLN B 1 31 ? 36.693 5.847 70.740 1.00 54.17 28 GLN B N 1
ATOM 1365 C CA . GLN B 1 31 ? 35.936 5.006 69.826 1.00 57.51 28 GLN B CA 1
ATOM 1366 C C . GLN B 1 31 ? 36.385 5.194 68.382 1.00 54.81 28 GLN B C 1
ATOM 1367 O O . GLN B 1 31 ? 36.607 4.234 67.658 1.00 56.10 28 GLN B O 1
ATOM 1373 N N . PHE B 1 32 ? 36.564 6.429 67.962 1.00 52.60 29 PHE B N 1
ATOM 1374 C CA . PHE B 1 32 ? 37.032 6.651 66.620 1.00 50.68 29 PHE B CA 1
ATOM 1375 C C . PHE B 1 32 ? 38.441 6.125 66.392 1.00 49.39 29 PHE B C 1
ATOM 1376 O O . PHE B 1 32 ? 38.743 5.592 65.311 1.00 49.08 29 PHE B O 1
ATOM 1384 N N . HIS B 1 33 ? 39.306 6.281 67.394 1.00 47.84 30 HIS B N 1
ATOM 1385 C CA . HIS B 1 33 ? 40.637 5.738 67.269 1.00 46.82 30 HIS B CA 1
ATOM 1386 C C . HIS B 1 33 ? 40.586 4.210 67.119 1.00 47.22 30 HIS B C 1
ATOM 1387 O O . HIS B 1 33 ? 41.324 3.656 66.313 1.00 46.96 30 HIS B O 1
ATOM 1394 N N . ASP B 1 34 ? 39.684 3.544 67.837 1.00 48.14 31 ASP B N 1
ATOM 1395 C CA . ASP B 1 34 ? 39.425 2.106 67.629 1.00 49.37 31 ASP B CA 1
ATOM 1396 C C . ASP B 1 34 ? 39.196 1.763 66.142 1.00 49.43 31 ASP B C 1
ATOM 1397 O O . ASP B 1 34 ? 39.704 0.750 65.617 1.00 49.04 31 ASP B O 1
ATOM 1402 N N . HIS B 1 35 ? 38.427 2.625 65.492 1.00 49.42 32 HIS B N 1
ATOM 1403 C CA . HIS B 1 35 ? 38.060 2.466 64.107 1.00 50.59 32 HIS B CA 1
ATOM 1404 C C . HIS B 1 35 ? 39.255 2.632 63.175 1.00 49.38 32 HIS B C 1
ATOM 1405 O O . HIS B 1 35 ? 39.468 1.814 62.278 1.00 50.29 32 HIS B O 1
ATOM 1412 N N . ILE B 1 36 ? 40.033 3.686 63.388 1.00 47.94 33 ILE B N 1
ATOM 1413 C CA . ILE B 1 36 ? 41.266 3.908 62.634 1.00 47.28 33 ILE B CA 1
ATOM 1414 C C . ILE B 1 36 ? 42.197 2.689 62.754 1.00 47.46 33 ILE B C 1
ATOM 1415 O O . ILE B 1 36 ? 42.723 2.210 61.751 1.00 47.06 33 ILE B O 1
ATOM 1420 N N A ARG B 1 37 ? 42.384 2.214 63.986 0.50 47.65 34 ARG B N 1
ATOM 1421 N N B ARG B 1 37 ? 42.390 2.212 63.985 0.50 47.83 34 ARG B N 1
ATOM 1422 C CA A ARG B 1 37 ? 43.257 1.090 64.296 0.50 48.30 34 ARG B CA 1
ATOM 1423 C CA B ARG B 1 37 ? 43.258 1.079 64.272 0.50 48.63 34 ARG B CA 1
ATOM 1424 C C A ARG B 1 37 ? 42.827 -0.120 63.461 0.50 49.34 34 ARG B C 1
ATOM 1425 C C B ARG B 1 37 ? 42.819 -0.098 63.411 0.50 49.53 34 ARG B C 1
ATOM 1426 O O A ARG B 1 37 ? 43.653 -0.744 62.790 0.50 49.27 34 ARG B O 1
ATOM 1427 O O B ARG B 1 37 ? 43.628 -0.688 62.690 0.50 49.40 34 ARG B O 1
ATOM 1442 N N . ALA B 1 38 ? 41.525 -0.407 63.465 1.00 50.45 35 ALA B N 1
ATOM 1443 C CA . ALA B 1 38 ? 40.952 -1.513 62.694 1.00 51.40 35 ALA B CA 1
ATOM 1444 C C . ALA B 1 38 ? 41.208 -1.399 61.195 1.00 50.84 35 ALA B C 1
ATOM 1445 O O . ALA B 1 38 ? 41.376 -2.421 60.511 1.00 52.96 35 ALA B O 1
ATOM 1447 N N A GLN B 1 39 ? 41.240 -0.157 60.707 0.60 49.05 36 GLN B N 1
ATOM 1448 N N B GLN B 1 39 ? 41.221 -0.189 60.659 0.40 49.19 36 GLN B N 1
ATOM 1449 C CA A GLN B 1 39 ? 41.538 0.185 59.317 0.60 48.31 36 GLN B CA 1
ATOM 1450 C CA B GLN B 1 39 ? 41.536 -0.075 59.249 0.40 48.61 36 GLN B CA 1
ATOM 1451 C C A GLN B 1 39 ? 43.026 0.041 58.988 0.60 46.82 36 GLN B C 1
ATOM 1452 C C B GLN B 1 39 ? 43.031 0.081 59.003 0.40 46.85 36 GLN B C 1
ATOM 1453 O O A GLN B 1 39 ? 43.438 0.362 57.878 0.60 46.39 36 GLN B O 1
ATOM 1454 O O B GLN B 1 39 ? 43.445 0.639 57.988 0.40 46.28 36 GLN B O 1
ATOM 1465 N N . GLY B 1 40 ? 43.829 -0.422 59.946 1.00 46.16 37 GLY B N 1
ATOM 1466 C CA . GLY B 1 40 ? 45.288 -0.498 59.797 1.00 44.98 37 GLY B CA 1
ATOM 1467 C C . GLY B 1 40 ? 46.065 0.824 59.784 1.00 43.98 37 GLY B C 1
ATOM 1468 O O . GLY B 1 40 ? 47.219 0.873 59.314 1.00 43.04 37 GLY B O 1
ATOM 1469 N N . LEU B 1 41 ? 45.432 1.884 60.291 1.00 43.21 38 LEU B N 1
ATOM 1470 C CA . LEU B 1 41 ? 45.986 3.224 60.276 1.00 42.90 38 LEU B CA 1
ATOM 1471 C C . LEU B 1 41 ? 46.414 3.722 61.657 1.00 42.36 38 LEU B C 1
ATOM 1472 O O . LEU B 1 41 ? 45.800 3.363 62.674 1.00 43.02 38 LEU B O 1
ATOM 1477 N N . ARG B 1 42 ? 47.439 4.575 61.687 1.00 41.05 39 ARG B N 1
ATOM 1478 C CA . ARG B 1 42 ? 47.863 5.208 62.933 1.00 40.26 39 ARG B CA 1
ATOM 1479 C C . ARG B 1 42 ? 47.180 6.568 63.102 1.00 39.93 39 ARG B C 1
ATOM 1480 O O . ARG B 1 42 ? 46.820 7.238 62.110 1.00 39.61 39 ARG B O 1
ATOM 1488 N N . VAL B 1 43 ? 47.009 6.990 64.354 1.00 39.67 40 VAL B N 1
ATOM 1489 C CA . VAL B 1 43 ? 46.334 8.270 64.617 1.00 39.31 40 VAL B CA 1
ATOM 1490 C C . VAL B 1 43 ? 46.967 9.448 63.868 1.00 38.61 40 VAL B C 1
ATOM 1491 O O . VAL B 1 43 ? 46.270 10.234 63.238 1.00 39.19 40 VAL B O 1
ATOM 1495 N N . PRO B 1 44 ? 48.289 9.562 63.896 1.00 38.20 41 PRO B N 1
ATOM 1496 C CA . PRO B 1 44 ? 48.835 10.684 63.134 1.00 37.98 41 PRO B CA 1
ATOM 1497 C C . PRO B 1 44 ? 48.500 10.600 61.646 1.00 38.35 41 PRO B C 1
ATOM 1498 O O . PRO B 1 44 ? 48.291 11.644 61.013 1.00 38.08 41 PRO B O 1
ATOM 1502 N N . GLU B 1 45 ? 48.469 9.383 61.078 1.00 38.91 42 GLU B N 1
ATOM 1503 C CA . GLU B 1 45 ? 48.156 9.247 59.649 1.00 39.68 42 GLU B CA 1
ATOM 1504 C C . GLU B 1 45 ? 46.751 9.768 59.381 1.00 40.05 42 GLU B C 1
ATOM 1505 O O . GLU B 1 45 ? 46.536 10.543 58.460 1.00 41.60 42 GLU B O 1
ATOM 1511 N N . TRP B 1 46 ? 45.798 9.418 60.230 1.00 39.74 43 TRP B N 1
ATOM 1512 C CA . TRP B 1 46 ? 44.446 9.905 60.019 1.00 39.95 43 TRP B CA 1
ATOM 1513 C C . TRP B 1 46 ? 44.376 11.431 60.107 1.00 39.88 43 TRP B C 1
ATOM 1514 O O . TRP B 1 46 ? 43.647 12.079 59.335 1.00 40.88 43 TRP B O 1
ATOM 1525 N N . ARG B 1 47 ? 45.139 12.009 61.026 1.00 38.19 44 ARG B N 1
ATOM 1526 C CA . ARG B 1 47 ? 45.095 13.445 61.196 1.00 38.20 44 ARG B CA 1
ATOM 1527 C C . ARG B 1 47 ? 45.613 14.127 59.948 1.00 39.36 44 ARG B C 1
ATOM 1528 O O . ARG B 1 47 ? 45.027 15.123 59.495 1.00 40.60 44 ARG B O 1
ATOM 1536 N N . VAL B 1 48 ? 46.689 13.592 59.369 1.00 39.30 45 VAL B N 1
ATOM 1537 C CA . VAL B 1 48 ? 47.184 14.157 58.127 1.00 40.28 45 VAL B CA 1
ATOM 1538 C C . VAL B 1 48 ? 46.075 14.115 57.079 1.00 42.08 45 VAL B C 1
ATOM 1539 O O . VAL B 1 48 ? 45.822 15.133 56.404 1.00 43.63 45 VAL B O 1
ATOM 1543 N N . LEU B 1 49 ? 45.405 12.962 56.962 1.00 41.73 46 LEU B N 1
ATOM 1544 C CA . LEU B 1 49 ? 44.277 12.840 56.041 1.00 43.49 46 LEU B CA 1
ATOM 1545 C C . LEU B 1 49 ? 43.158 13.808 56.375 1.00 45.12 46 LEU B C 1
ATOM 1546 O O . LEU B 1 49 ? 42.612 14.478 55.482 1.00 47.06 46 LEU B O 1
ATOM 1551 N N . ALA B 1 50 ? 42.818 13.905 57.655 1.00 44.94 47 ALA B N 1
ATOM 1552 C CA . ALA B 1 50 ? 41.796 14.860 58.058 1.00 46.11 47 ALA B CA 1
ATOM 1553 C C . ALA B 1 50 ? 42.180 16.301 57.645 1.00 47.76 47 ALA B C 1
ATOM 1554 O O . ALA B 1 50 ? 41.336 17.051 57.112 1.00 49.36 47 ALA B O 1
ATOM 1556 N N . CYS B 1 51 ? 43.446 16.678 57.831 1.00 47.37 48 CYS B N 1
ATOM 1557 C CA . CYS B 1 51 ? 43.869 18.035 57.436 1.00 49.64 48 CYS B CA 1
ATOM 1558 C C . CYS B 1 51 ? 43.874 18.279 55.958 1.00 51.54 48 CYS B C 1
ATOM 1559 O O . CYS B 1 51 ? 43.752 19.417 55.543 1.00 53.58 48 CYS B O 1
ATOM 1562 N N . LEU B 1 52 ? 44.077 17.235 55.161 1.00 51.97 49 LEU B N 1
ATOM 1563 C CA . LEU B 1 52 ? 44.253 17.452 53.728 1.00 54.33 49 LEU B CA 1
ATOM 1564 C C . LEU B 1 52 ? 42.982 17.278 52.921 1.00 56.49 49 LEU B C 1
ATOM 1565 O O . LEU B 1 52 ? 42.973 17.582 51.743 1.00 58.55 49 LEU B O 1
ATOM 1570 N N . VAL B 1 53 ? 41.918 16.791 53.550 1.00 57.14 50 VAL B N 1
ATOM 1571 C CA . VAL B 1 53 ? 40.673 16.562 52.838 1.00 59.80 50 VAL B CA 1
ATOM 1572 C C . VAL B 1 53 ? 40.102 17.842 52.201 1.00 63.98 50 VAL B C 1
ATOM 1573 O O . VAL B 1 53 ? 39.785 17.810 51.021 1.00 65.56 50 VAL B O 1
ATOM 1577 N N . ASP B 1 54 ? 40.004 18.958 52.939 1.00 66.50 51 ASP B N 1
ATOM 1578 C CA . ASP B 1 54 ? 39.532 20.220 52.326 1.00 71.70 51 ASP B CA 1
ATOM 1579 C C . ASP B 1 54 ? 40.613 20.918 51.555 1.00 74.12 51 ASP B C 1
ATOM 1580 O O . ASP B 1 54 ? 40.381 21.319 50.432 1.00 78.48 51 ASP B O 1
ATOM 1585 N N . ASN B 1 55 ? 41.775 21.098 52.160 1.00 73.65 52 ASN B N 1
ATOM 1586 C CA . ASN B 1 55 ? 42.840 21.869 51.571 1.00 75.91 52 ASN B CA 1
ATOM 1587 C C . ASN B 1 55 ? 43.490 21.165 50.378 1.00 76.70 52 ASN B C 1
ATOM 1588 O O . ASN B 1 55 ? 43.492 19.951 50.284 1.00 75.51 52 ASN B O 1
ATOM 1593 N N . ASP B 1 56 ? 44.022 21.930 49.440 1.00 79.91 53 ASP B N 1
ATOM 1594 C CA . ASP B 1 56 ? 44.674 21.324 48.286 1.00 81.25 53 ASP B CA 1
ATOM 1595 C C . ASP B 1 56 ? 46.100 20.929 48.575 1.00 78.93 53 ASP B C 1
ATOM 1596 O O . ASP B 1 56 ? 46.592 19.971 48.004 1.00 79.21 53 ASP B O 1
ATOM 1601 N N . ALA B 1 57 ? 46.767 21.686 49.435 1.00 77.14 54 ALA B N 1
ATOM 1602 C CA . ALA B 1 57 ? 48.184 21.523 49.673 1.00 75.18 54 ALA B CA 1
ATOM 1603 C C . ALA B 1 57 ? 48.529 22.204 50.984 1.00 74.35 54 ALA B C 1
ATOM 1604 O O . ALA B 1 57 ? 47.990 23.251 51.288 1.00 75.87 54 ALA B O 1
ATOM 1622 N N . ILE B 1 60 ? 54.424 21.146 55.542 1.00 62.39 57 ILE B N 1
ATOM 1623 C CA . ILE B 1 60 ? 54.511 20.106 56.564 1.00 59.22 57 ILE B CA 1
ATOM 1624 C C . ILE B 1 60 ? 54.454 20.759 57.935 1.00 58.75 57 ILE B C 1
ATOM 1625 O O . ILE B 1 60 ? 53.914 20.182 58.886 1.00 57.43 57 ILE B O 1
ATOM 1630 N N . THR B 1 61 ? 54.973 21.978 58.029 1.00 59.78 58 THR B N 1
ATOM 1631 C CA . THR B 1 61 ? 55.017 22.669 59.309 1.00 59.16 58 THR B CA 1
ATOM 1632 C C . THR B 1 61 ? 53.608 22.967 59.843 1.00 57.61 58 THR B C 1
ATOM 1633 O O . THR B 1 61 ? 53.368 22.858 61.055 1.00 56.62 58 THR B O 1
ATOM 1637 N N A ARG B 1 62 ? 52.677 23.321 58.957 0.60 57.64 59 ARG B N 1
ATOM 1638 N N B ARG B 1 62 ? 52.694 23.317 58.943 0.40 57.51 59 ARG B N 1
ATOM 1639 C CA A ARG B 1 62 ? 51.287 23.540 59.382 0.60 56.87 59 ARG B CA 1
ATOM 1640 C CA B ARG B 1 62 ? 51.301 23.533 59.313 0.40 56.64 59 ARG B CA 1
ATOM 1641 C C A ARG B 1 62 ? 50.614 22.203 59.714 0.60 54.13 59 ARG B C 1
ATOM 1642 C C B ARG B 1 62 ? 50.617 22.223 59.689 0.40 53.94 59 ARG B C 1
ATOM 1643 O O A ARG B 1 62 ? 49.855 22.095 60.687 0.60 53.16 59 ARG B O 1
ATOM 1644 O O B ARG B 1 62 ? 49.853 22.157 60.658 0.40 53.07 59 ARG B O 1
ATOM 1659 N N . LEU B 1 63 ? 50.896 21.185 58.912 1.00 52.64 60 LEU B N 1
ATOM 1660 C CA . LEU B 1 63 ? 50.372 19.867 59.187 1.00 50.25 60 LEU B CA 1
ATOM 1661 C C . LEU B 1 63 ? 50.804 19.447 60.586 1.00 48.61 60 LEU B C 1
ATOM 1662 O O . LEU B 1 63 ? 49.992 18.925 61.352 1.00 47.33 60 LEU B O 1
ATOM 1667 N N . ALA B 1 64 ? 52.069 19.696 60.927 1.00 48.78 61 ALA B N 1
ATOM 1668 C CA . ALA B 1 64 ? 52.553 19.377 62.260 1.00 48.49 61 ALA B CA 1
ATOM 1669 C C . ALA B 1 64 ? 51.756 20.104 63.363 1.00 48.87 61 ALA B C 1
ATOM 1670 O O . ALA B 1 64 ? 51.238 19.478 64.286 1.00 48.09 61 ALA B O 1
ATOM 1672 N N . LYS B 1 65 ? 51.614 21.412 63.247 1.00 50.50 62 LYS B N 1
ATOM 1673 C CA . LYS B 1 65 ? 50.846 22.137 64.224 1.00 51.26 62 LYS B CA 1
ATOM 1674 C C . LYS B 1 65 ? 49.396 21.663 64.326 1.00 49.49 62 LYS B C 1
ATOM 1675 O O . LYS B 1 65 ? 48.882 21.519 65.434 1.00 49.05 62 LYS B O 1
ATOM 1681 N N . LEU B 1 66 ? 48.737 21.398 63.204 1.00 49.08 63 LEU B N 1
ATOM 1682 C CA . LEU B 1 66 ? 47.357 20.905 63.273 1.00 48.12 63 LEU B CA 1
ATOM 1683 C C . LEU B 1 66 ? 47.287 19.539 63.872 1.00 46.91 63 LEU B C 1
ATOM 1684 O O . LEU B 1 66 ? 46.332 19.224 64.564 1.00 47.13 63 LEU B O 1
ATOM 1689 N N . SER B 1 67 ? 48.307 18.721 63.649 1.00 47.17 64 SER B N 1
ATOM 1690 C CA . SER B 1 67 ? 48.265 17.350 64.161 1.00 46.29 64 SER B CA 1
ATOM 1691 C C . SER B 1 67 ? 48.814 17.184 65.551 1.00 46.29 64 SER B C 1
ATOM 1692 O O . SER B 1 67 ? 48.786 16.083 66.091 1.00 45.93 64 SER B O 1
ATOM 1695 N N . LEU B 1 68 ? 49.302 18.283 66.109 1.00 47.87 65 LEU B N 1
ATOM 1696 C CA . LEU B 1 68 ? 49.926 18.311 67.420 1.00 49.11 65 LEU B CA 1
ATOM 1697 C C . LEU B 1 68 ? 51.138 17.416 67.467 1.00 50.23 65 LEU B C 1
ATOM 1698 O O . LEU B 1 68 ? 51.213 16.535 68.312 1.00 49.82 65 LEU B O 1
ATOM 1711 N N . GLU B 1 70 ? 55.632 17.148 66.793 1.00 58.98 67 GLU B N 1
ATOM 1712 C CA . GLU B 1 70 ? 56.902 17.746 66.462 1.00 62.11 67 GLU B CA 1
ATOM 1713 C C . GLU B 1 70 ? 57.133 17.642 64.958 1.00 61.33 67 GLU B C 1
ATOM 1714 O O . GLU B 1 70 ? 56.667 16.714 64.289 1.00 59.28 67 GLU B O 1
ATOM 1720 N N . GLN B 1 71 ? 57.870 18.609 64.446 1.00 62.70 68 GLN B N 1
ATOM 1721 C CA . GLN B 1 71 ? 58.139 18.721 63.032 1.00 63.15 68 GLN B CA 1
ATOM 1722 C C . GLN B 1 71 ? 58.731 17.433 62.460 1.00 61.07 68 GLN B C 1
ATOM 1723 O O . GLN B 1 71 ? 58.236 16.911 61.487 1.00 59.78 68 GLN B O 1
ATOM 1729 N N . SER B 1 72 ? 59.785 16.919 63.069 1.00 60.67 69 SER B N 1
ATOM 1730 C CA . SER B 1 72 ? 60.496 15.805 62.484 1.00 60.22 69 SER B CA 1
ATOM 1731 C C . SER B 1 72 ? 59.679 14.518 62.541 1.00 57.80 69 SER B C 1
ATOM 1732 O O . SER B 1 72 ? 59.744 13.720 61.617 1.00 57.38 69 SER B O 1
ATOM 1735 N N . ARG B 1 73 ? 58.910 14.323 63.608 1.00 56.56 70 ARG B N 1
ATOM 1736 C CA . ARG B 1 73 ? 58.084 13.138 63.727 1.00 54.77 70 ARG B CA 1
ATOM 1737 C C . ARG B 1 73 ? 57.052 13.201 62.614 1.00 52.49 70 ARG B C 1
ATOM 1738 O O . ARG B 1 73 ? 56.833 12.204 61.906 1.00 51.75 70 ARG B O 1
ATOM 1754 N N . THR B 1 75 ? 57.313 14.586 59.812 1.00 49.00 72 THR B N 1
ATOM 1755 C CA . THR B 1 75 ? 57.826 14.348 58.493 1.00 48.57 72 THR B CA 1
ATOM 1756 C C . THR B 1 75 ? 58.158 12.875 58.243 1.00 47.43 72 THR B C 1
ATOM 1757 O O . THR B 1 75 ? 57.974 12.392 57.127 1.00 46.58 72 THR B O 1
ATOM 1761 N N . ARG B 1 76 ? 58.568 12.151 59.289 1.00 46.68 73 ARG B N 1
ATOM 1762 C CA . ARG B 1 76 ? 58.740 10.712 59.180 1.00 46.89 73 ARG B CA 1
ATOM 1763 C C . ARG B 1 76 ? 57.422 10.100 58.768 1.00 43.96 73 ARG B C 1
ATOM 1764 O O . ARG B 1 76 ? 57.369 9.279 57.830 1.00 43.17 73 ARG B O 1
ATOM 1772 N N . ILE B 1 77 ? 56.351 10.574 59.403 1.00 42.17 74 ILE B N 1
ATOM 1773 C CA . ILE B 1 77 ? 55.033 10.085 59.063 1.00 40.36 74 ILE B CA 1
ATOM 1774 C C . ILE B 1 77 ? 54.620 10.428 57.658 1.00 40.78 74 ILE B C 1
ATOM 1775 O O . ILE B 1 77 ? 54.181 9.536 56.916 1.00 41.62 74 ILE B O 1
ATOM 1780 N N . VAL B 1 78 ? 54.775 11.688 57.271 1.00 40.78 75 VAL B N 1
ATOM 1781 C CA . VAL B 1 78 ? 54.389 12.060 55.942 1.00 40.90 75 VAL B CA 1
ATOM 1782 C C . VAL B 1 78 ? 55.210 11.260 54.951 1.00 41.86 75 VAL B C 1
ATOM 1783 O O . VAL B 1 78 ? 54.651 10.762 53.989 1.00 41.88 75 VAL B O 1
ATOM 1787 N N . ASP B 1 79 ? 56.513 11.090 55.180 1.00 42.22 76 ASP B N 1
ATOM 1788 C CA . ASP B 1 79 ? 57.301 10.278 54.248 1.00 42.65 76 ASP B CA 1
ATOM 1789 C C . ASP B 1 79 ? 56.741 8.880 54.055 1.00 41.54 76 ASP B C 1
ATOM 1790 O O . ASP B 1 79 ? 56.786 8.324 52.943 1.00 41.80 76 ASP B O 1
ATOM 1795 N N . GLN B 1 80 ? 56.241 8.298 55.135 1.00 40.18 77 GLN B N 1
ATOM 1796 C CA . GLN B 1 80 ? 55.734 6.927 55.063 1.00 39.39 77 GLN B CA 1
ATOM 1797 C C . GLN B 1 80 ? 54.478 6.878 54.211 1.00 39.42 77 GLN B C 1
ATOM 1798 O O . GLN B 1 80 ? 54.315 5.965 53.407 1.00 39.82 77 GLN B O 1
ATOM 1812 N N . ASP B 1 82 ? 53.766 9.034 51.897 1.00 42.60 79 ASP B N 1
ATOM 1813 C CA . ASP B 1 82 ? 54.285 9.260 50.565 1.00 42.96 79 ASP B CA 1
ATOM 1814 C C . ASP B 1 82 ? 54.677 7.916 49.972 1.00 42.43 79 ASP B C 1
ATOM 1815 O O . ASP B 1 82 ? 54.193 7.585 48.908 1.00 44.21 79 ASP B O 1
ATOM 1820 N N . ALA B 1 83 ? 55.501 7.122 50.653 1.00 40.57 80 ALA B N 1
ATOM 1821 C CA . ALA B 1 83 ? 55.962 5.841 50.094 1.00 40.33 80 ALA B CA 1
ATOM 1822 C C . ALA B 1 83 ? 54.817 4.881 49.760 1.00 40.50 80 ALA B C 1
ATOM 1823 O O . ALA B 1 83 ? 54.938 3.966 48.914 1.00 40.03 80 ALA B O 1
ATOM 1825 N N . ARG B 1 84 ? 53.711 5.082 50.456 1.00 40.40 81 ARG B N 1
ATOM 1826 C CA . ARG B 1 84 ? 52.605 4.174 50.365 1.00 41.10 81 ARG B CA 1
ATOM 1827 C C . ARG B 1 84 ? 51.700 4.658 49.250 1.00 42.53 81 ARG B C 1
ATOM 1828 O O . ARG B 1 84 ? 50.811 3.920 48.829 1.00 44.01 81 ARG B O 1
ATOM 1836 N N . GLY B 1 85 ? 51.922 5.873 48.762 1.00 42.16 82 GLY B N 1
ATOM 1837 C CA . GLY B 1 85 ? 51.067 6.415 47.732 1.00 43.39 82 GLY B CA 1
ATOM 1838 C C . GLY B 1 85 ? 49.845 7.197 48.218 1.00 44.23 82 GLY B C 1
ATOM 1839 O O . GLY B 1 85 ? 48.950 7.499 47.427 1.00 45.45 82 GLY B O 1
ATOM 1840 N N . LEU B 1 86 ? 49.791 7.576 49.491 1.00 43.75 83 LEU B N 1
ATOM 1841 C CA . LEU B 1 86 ? 48.645 8.366 49.964 1.00 44.23 83 LEU B CA 1
ATOM 1842 C C . LEU B 1 86 ? 48.814 9.855 49.761 1.00 45.28 83 LEU B C 1
ATOM 1843 O O . LEU B 1 86 ? 47.832 10.599 49.658 1.00 46.24 83 LEU B O 1
ATOM 1848 N N . VAL B 1 87 ? 50.066 10.293 49.683 1.00 46.07 84 VAL B N 1
ATOM 1849 C CA . VAL B 1 87 ? 50.386 11.716 49.802 1.00 47.92 84 VAL B CA 1
ATOM 1850 C C . VAL B 1 87 ? 51.543 12.069 48.889 1.00 49.94 84 VAL B C 1
ATOM 1851 O O . VAL B 1 87 ? 52.447 11.279 48.726 1.00 50.44 84 VAL B O 1
ATOM 1855 N N . THR B 1 88 ? 51.536 13.248 48.284 1.00 53.27 85 THR B N 1
ATOM 1856 C CA . THR B 1 88 ? 52.658 13.616 47.401 1.00 55.78 85 THR B CA 1
ATOM 1857 C C . THR B 1 88 ? 53.174 15.051 47.625 1.00 57.48 85 THR B C 1
ATOM 1858 O O . THR B 1 88 ? 52.452 15.876 48.173 1.00 57.86 85 THR B O 1
ATOM 1862 N N A ARG B 1 89 ? 54.422 15.326 47.244 0.50 59.47 86 ARG B N 1
ATOM 1863 N N B ARG B 1 89 ? 54.425 15.311 47.238 0.50 59.09 86 ARG B N 1
ATOM 1864 C CA A ARG B 1 89 ? 54.975 16.687 47.360 0.50 62.21 86 ARG B CA 1
ATOM 1865 C CA B ARG B 1 89 ? 55.015 16.660 47.297 0.50 61.36 86 ARG B CA 1
ATOM 1866 C C A ARG B 1 89 ? 54.544 17.509 46.159 0.50 65.45 86 ARG B C 1
ATOM 1867 C C B ARG B 1 89 ? 54.486 17.493 46.139 0.50 65.02 86 ARG B C 1
ATOM 1868 O O A ARG B 1 89 ? 54.575 17.038 45.024 0.50 66.24 86 ARG B O 1
ATOM 1869 O O B ARG B 1 89 ? 54.391 17.012 45.010 0.50 65.79 86 ARG B O 1
ATOM 1884 N N . VAL B 1 90 ? 54.133 18.738 46.422 1.00 67.84 87 VAL B N 1
ATOM 1885 C CA . VAL B 1 90 ? 53.767 19.677 45.384 1.00 72.99 87 VAL B CA 1
ATOM 1886 C C . VAL B 1 90 ? 55.060 20.282 44.832 1.00 77.69 87 VAL B C 1
ATOM 1887 O O . VAL B 1 90 ? 55.907 20.765 45.597 1.00 77.76 87 VAL B O 1
ATOM 1891 N N . ALA B 1 91 ? 55.218 20.218 43.506 1.00 82.99 88 ALA B N 1
ATOM 1892 C CA . ALA B 1 91 ? 56.419 20.739 42.805 1.00 88.64 88 ALA B CA 1
ATOM 1893 C C . ALA B 1 91 ? 56.571 22.268 42.943 1.00 93.57 88 ALA B C 1
ATOM 1894 O O . ALA B 1 91 ? 55.562 22.979 43.055 1.00 94.69 88 ALA B O 1
ATOM 1896 N N . ASP B 1 92 ? 57.823 22.756 42.952 1.00 97.98 89 ASP B N 1
ATOM 1897 C CA . ASP B 1 92 ? 58.140 24.210 43.103 1.00 103.88 89 ASP B CA 1
ATOM 1898 C C . ASP B 1 92 ? 59.484 24.669 42.460 1.00 107.70 89 ASP B C 1
ATOM 1899 O O . ASP B 1 92 ? 60.141 23.856 41.786 1.00 108.31 89 ASP B O 1
ATOM 1904 N N . ALA B 1 93 ? 59.874 25.947 42.654 1.00 111.28 90 ALA B N 1
ATOM 1905 C CA . ALA B 1 93 ? 61.152 26.507 42.112 1.00 114.66 90 ALA B CA 1
ATOM 1906 C C . ALA B 1 93 ? 62.222 26.734 43.197 1.00 115.03 90 ALA B C 1
ATOM 1907 O O . ALA B 1 93 ? 61.943 27.275 44.270 1.00 114.53 90 ALA B O 1
ATOM 1909 N N . ARG B 1 98 ? 59.807 25.732 52.533 1.00 43.60 95 ARG B N 1
ATOM 1910 C CA . ARG B 1 98 ? 58.368 25.885 52.407 1.00 42.41 95 ARG B CA 1
ATOM 1911 C C . ARG B 1 98 ? 57.727 24.888 51.460 1.00 40.65 95 ARG B C 1
ATOM 1912 O O . ARG B 1 98 ? 56.893 25.270 50.671 1.00 41.51 95 ARG B O 1
ATOM 1920 N N . VAL B 1 99 ? 58.111 23.620 51.547 1.00 71.80 96 VAL B N 1
ATOM 1921 C CA . VAL B 1 99 ? 57.480 22.548 50.770 1.00 70.54 96 VAL B CA 1
ATOM 1922 C C . VAL B 1 99 ? 56.049 22.267 51.224 1.00 67.86 96 VAL B C 1
ATOM 1923 O O . VAL B 1 99 ? 55.720 22.372 52.415 1.00 66.48 96 VAL B O 1
ATOM 1927 N N . ARG B 1 100 ? 55.244 21.835 50.272 1.00 66.59 97 ARG B N 1
ATOM 1928 C CA . ARG B 1 100 ? 53.841 21.625 50.464 1.00 64.80 97 ARG B CA 1
ATOM 1929 C C . ARG B 1 100 ? 53.499 20.213 50.046 1.00 61.89 97 ARG B C 1
ATOM 1930 O O . ARG B 1 100 ? 54.207 19.607 49.286 1.00 62.03 97 ARG B O 1
ATOM 1938 N N . VAL B 1 101 ? 52.395 19.695 50.543 1.00 59.01 98 VAL B N 1
ATOM 1939 C CA . VAL B 1 101 ? 52.102 18.291 50.409 1.00 56.48 98 VAL B CA 1
ATOM 1940 C C . VAL B 1 101 ? 50.625 18.134 50.138 1.00 55.39 98 VAL B C 1
ATOM 1941 O O . VAL B 1 101 ? 49.832 18.902 50.651 1.00 55.27 98 VAL B O 1
ATOM 1945 N N . ARG B 1 102 ? 50.245 17.176 49.307 1.00 54.72 99 ARG B N 1
ATOM 1946 C CA . ARG B 1 102 ? 48.824 17.001 49.001 1.00 55.33 99 ARG B CA 1
ATOM 1947 C C . ARG B 1 102 ? 48.422 15.527 48.912 1.00 53.73 99 ARG B C 1
ATOM 1948 O O . ARG B 1 102 ? 49.288 14.650 48.772 1.00 53.07 99 ARG B O 1
ATOM 1956 N N . LEU B 1 103 ? 47.121 15.254 49.007 1.00 53.35 100 LEU B N 1
ATOM 1957 C CA . LEU B 1 103 ? 46.619 13.894 48.809 1.00 52.68 100 LEU B CA 1
ATOM 1958 C C . LEU B 1 103 ? 46.782 13.454 47.368 1.00 53.93 100 LEU B C 1
ATOM 1959 O O . LEU B 1 103 ? 46.695 14.287 46.448 1.00 56.10 100 LEU B O 1
ATOM 1964 N N . THR B 1 104 ? 47.048 12.165 47.177 1.00 52.14 101 THR B N 1
ATOM 1965 C CA . THR B 1 104 ? 46.949 11.564 45.865 1.00 53.04 101 THR B CA 1
ATOM 1966 C C . THR B 1 104 ? 45.481 11.236 45.693 1.00 54.92 101 THR B C 1
ATOM 1967 O O . THR B 1 104 ? 44.698 11.481 46.611 1.00 55.15 101 THR B O 1
ATOM 1971 N N . ASP B 1 105 ? 45.084 10.679 44.554 1.00 57.09 102 ASP B N 1
ATOM 1972 C CA . ASP B 1 105 ? 43.690 10.249 44.398 1.00 59.42 102 ASP B CA 1
ATOM 1973 C C . ASP B 1 105 ? 43.282 9.210 45.419 1.00 58.07 102 ASP B C 1
ATOM 1974 O O . ASP B 1 105 ? 42.205 9.302 46.024 1.00 58.71 102 ASP B O 1
ATOM 1979 N N . ASP B 1 106 ? 44.135 8.207 45.599 1.00 56.66 103 ASP B N 1
ATOM 1980 C CA . ASP B 1 106 ? 43.883 7.182 46.601 1.00 55.41 103 ASP B CA 1
ATOM 1981 C C . ASP B 1 106 ? 43.790 7.837 47.969 1.00 53.60 103 ASP B C 1
ATOM 1982 O O . ASP B 1 106 ? 42.853 7.563 48.730 1.00 53.46 103 ASP B O 1
ATOM 1987 N N . GLY B 1 107 ? 44.722 8.747 48.240 1.00 51.99 104 GLY B N 1
ATOM 1988 C CA . GLY B 1 107 ? 44.740 9.470 49.494 1.00 50.92 104 GLY B CA 1
ATOM 1989 C C . GLY B 1 107 ? 43.416 10.153 49.712 1.00 52.39 104 GLY B C 1
ATOM 1990 O O . GLY B 1 107 ? 42.835 10.077 50.801 1.00 51.40 104 GLY B O 1
ATOM 1991 N N . ARG B 1 108 ? 42.919 10.791 48.656 1.00 54.47 105 ARG B N 1
ATOM 1992 C CA . ARG B 1 108 ? 41.713 11.586 48.750 1.00 56.64 105 ARG B CA 1
ATOM 1993 C C . ARG B 1 108 ? 40.490 10.697 48.954 1.00 56.26 105 ARG B C 1
ATOM 1994 O O . ARG B 1 108 ? 39.561 11.055 49.688 1.00 57.20 105 ARG B O 1
ATOM 2002 N N . ALA B 1 109 ? 40.497 9.521 48.350 1.00 55.59 106 ALA B N 1
ATOM 2003 C CA . ALA B 1 109 ? 39.361 8.608 48.519 1.00 56.54 106 ALA B CA 1
ATOM 2004 C C . ALA B 1 109 ? 39.272 8.155 49.976 1.00 54.99 106 ALA B C 1
ATOM 2005 O O . ALA B 1 109 ? 38.183 8.112 50.568 1.00 56.02 106 ALA B O 1
ATOM 2007 N N . LEU B 1 110 ? 40.437 7.827 50.539 1.00 52.68 107 LEU B N 1
ATOM 2008 C CA . LEU B 1 110 ? 40.513 7.259 51.854 1.00 50.93 107 LEU B CA 1
ATOM 2009 C C . LEU B 1 110 ? 40.123 8.325 52.869 1.00 50.88 107 LEU B C 1
ATOM 2010 O O . LEU B 1 110 ? 39.268 8.086 53.732 1.00 51.49 107 LEU B O 1
ATOM 2015 N N . ALA B 1 111 ? 40.724 9.505 52.738 1.00 50.28 108 ALA B N 1
ATOM 2016 C CA . ALA B 1 111 ? 40.384 10.635 53.583 1.00 50.01 108 ALA B CA 1
ATOM 2017 C C . ALA B 1 111 ? 38.903 10.887 53.544 1.00 52.08 108 ALA B C 1
ATOM 2018 O O . ALA B 1 111 ? 38.283 11.152 54.578 1.00 51.82 108 ALA B O 1
ATOM 2020 N N . GLU B 1 112 ? 38.314 10.781 52.359 1.00 54.38 109 GLU B N 1
ATOM 2021 C CA . GLU B 1 112 ? 36.907 11.089 52.284 1.00 57.21 109 GLU B CA 1
ATOM 2022 C C . GLU B 1 112 ? 36.074 10.109 53.064 1.00 57.03 109 GLU B C 1
ATOM 2023 O O . GLU B 1 112 ? 35.188 10.513 53.810 1.00 57.60 109 GLU B O 1
ATOM 2029 N N . SER B 1 113 ? 36.377 8.826 52.956 1.00 56.34 110 SER B N 1
ATOM 2030 C CA . SER B 1 113 ? 35.545 7.892 53.662 1.00 57.55 110 SER B CA 1
ATOM 2031 C C . SER B 1 113 ? 35.795 7.942 55.169 1.00 56.10 110 SER B C 1
ATOM 2032 O O . SER B 1 113 ? 34.857 7.805 55.959 1.00 57.75 110 SER B O 1
ATOM 2035 N N . LEU B 1 114 ? 37.029 8.214 55.578 1.00 53.73 111 LEU B N 1
ATOM 2036 C CA . LEU B 1 114 ? 37.299 8.433 56.994 1.00 52.00 111 LEU B CA 1
ATOM 2037 C C . LEU B 1 114 ? 36.625 9.674 57.556 1.00 52.52 111 LEU B C 1
ATOM 2038 O O . LEU B 1 114 ? 36.056 9.635 58.644 1.00 52.91 111 LEU B O 1
ATOM 2043 N N . VAL B 1 115 ? 36.700 10.790 56.845 1.00 52.70 112 VAL B N 1
ATOM 2044 C CA . VAL B 1 115 ? 36.060 11.996 57.353 1.00 53.47 112 VAL B CA 1
ATOM 2045 C C . VAL B 1 115 ? 34.542 11.774 57.495 1.00 55.92 112 VAL B C 1
ATOM 2046 O O . VAL B 1 115 ? 33.924 12.184 58.489 1.00 56.16 112 VAL B O 1
ATOM 2050 N N . ALA B 1 116 ? 33.955 11.071 56.532 1.00 57.78 113 ALA B N 1
ATOM 2051 C CA . ALA B 1 116 ? 32.563 10.657 56.667 1.00 60.26 113 ALA B CA 1
ATOM 2052 C C . ALA B 1 116 ? 32.304 9.951 58.014 1.00 59.53 113 ALA B C 1
ATOM 2053 O O . ALA B 1 116 ? 31.467 10.414 58.798 1.00 60.29 113 ALA B O 1
ATOM 2055 N N . SER B 1 117 ? 33.038 8.870 58.299 1.00 58.31 114 SER B N 1
ATOM 2056 C CA . SER B 1 117 ? 32.922 8.191 59.599 1.00 58.25 114 SER B CA 1
ATOM 2057 C C . SER B 1 117 ? 33.125 9.120 60.770 1.00 56.96 114 SER B C 1
ATOM 2058 O O . SER B 1 117 ? 32.332 9.108 61.717 1.00 57.49 114 SER B O 1
ATOM 2061 N N . ALA B 1 118 ? 34.189 9.919 60.713 1.00 55.23 115 ALA B N 1
ATOM 2062 C CA . ALA B 1 118 ? 34.460 10.844 61.809 1.00 54.99 115 ALA B CA 1
ATOM 2063 C C . ALA B 1 118 ? 33.224 11.695 62.073 1.00 57.04 115 ALA B C 1
ATOM 2064 O O . ALA B 1 118 ? 32.801 11.808 63.225 1.00 56.81 115 ALA B O 1
ATOM 2066 N N . ARG B 1 119 ? 32.626 12.238 61.007 1.00 59.19 116 ARG B N 1
ATOM 2067 C CA . ARG B 1 119 ? 31.476 13.127 61.158 1.00 62.13 116 ARG B CA 1
ATOM 2068 C C . ARG B 1 119 ? 30.298 12.418 61.813 1.00 64.20 116 ARG B C 1
ATOM 2069 O O . ARG B 1 119 ? 29.652 12.971 62.695 1.00 64.91 116 ARG B O 1
ATOM 2077 N N . ALA B 1 120 ? 30.020 11.194 61.370 1.00 66.17 117 ALA B N 1
ATOM 2078 C CA . ALA B 1 120 ? 28.881 10.425 61.889 1.00 68.87 117 ALA B CA 1
ATOM 2079 C C . ALA B 1 120 ? 29.068 10.097 63.371 1.00 67.99 117 ALA B C 1
ATOM 2080 O O . ALA B 1 120 ? 28.124 10.219 64.151 1.00 69.68 117 ALA B O 1
ATOM 2082 N N A HIS B 1 121 ? 30.286 9.696 63.733 0.50 65.87 118 HIS B N 1
ATOM 2083 N N B HIS B 1 121 ? 30.281 9.701 63.759 0.50 65.85 118 HIS B N 1
ATOM 2084 C CA A HIS B 1 121 ? 30.666 9.422 65.113 0.50 64.94 118 HIS B CA 1
ATOM 2085 C CA B HIS B 1 121 ? 30.587 9.462 65.167 0.50 65.02 118 HIS B CA 1
ATOM 2086 C C A HIS B 1 121 ? 30.528 10.693 65.987 0.50 64.68 118 HIS B C 1
ATOM 2087 C C B HIS B 1 121 ? 30.410 10.740 65.978 0.50 64.87 118 HIS B C 1
ATOM 2088 O O A HIS B 1 121 ? 30.094 10.616 67.147 0.50 65.21 118 HIS B O 1
ATOM 2089 O O B HIS B 1 121 ? 29.859 10.718 67.089 0.50 65.57 118 HIS B O 1
ATOM 2102 N N . GLU B 1 122 ? 30.892 11.850 65.425 1.00 64.18 119 GLU B N 1
ATOM 2103 C CA . GLU B 1 122 ? 30.773 13.138 66.083 1.00 64.08 119 GLU B CA 1
ATOM 2104 C C . GLU B 1 122 ? 29.307 13.484 66.295 1.00 67.56 119 GLU B C 1
ATOM 2105 O O . GLU B 1 122 ? 28.934 14.004 67.348 1.00 68.26 119 GLU B O 1
ATOM 2111 N N . THR B 1 123 ? 28.474 13.190 65.305 1.00 70.49 120 THR B N 1
ATOM 2112 C CA . THR B 1 123 ? 27.059 13.512 65.409 1.00 73.98 120 THR B CA 1
ATOM 2113 C C . THR B 1 123 ? 26.417 12.622 66.448 1.00 75.32 120 THR B C 1
ATOM 2114 O O . THR B 1 123 ? 25.569 13.084 67.217 1.00 77.23 120 THR B O 1
ATOM 2118 N N . ARG B 1 124 ? 26.826 11.360 66.484 1.00 75.02 121 ARG B N 1
ATOM 2119 C CA . ARG B 1 124 ? 26.337 10.449 67.498 1.00 76.94 121 ARG B CA 1
ATOM 2120 C C . ARG B 1 124 ? 26.556 11.114 68.859 1.00 75.11 121 ARG B C 1
ATOM 2121 O O . ARG B 1 124 ? 25.623 11.277 69.661 1.00 77.10 121 ARG B O 1
ATOM 2129 N N . LEU B 1 125 ? 27.786 11.535 69.102 1.00 71.36 122 LEU B N 1
ATOM 2130 C CA . LEU B 1 125 ? 28.135 12.097 70.393 1.00 69.46 122 LEU B CA 1
ATOM 2131 C C . LEU B 1 125 ? 27.419 13.435 70.706 1.00 70.26 122 LEU B C 1
ATOM 2132 O O . LEU B 1 125 ? 26.905 13.641 71.811 1.00 70.46 122 LEU B O 1
ATOM 2137 N N . LEU B 1 126 ? 27.375 14.337 69.730 1.00 70.46 123 LEU B N 1
ATOM 2138 C CA . LEU B 1 126 ? 26.723 15.622 69.941 1.00 71.48 123 LEU B CA 1
ATOM 2139 C C . LEU B 1 126 ? 25.268 15.445 70.296 1.00 74.70 123 LEU B C 1
ATOM 2140 O O . LEU B 1 126 ? 24.735 16.202 71.108 1.00 75.59 123 LEU B O 1
ATOM 2145 N N A SER B 1 127 ? 24.627 14.456 69.671 0.60 76.76 124 SER B N 1
ATOM 2146 N N B SER B 1 127 ? 24.624 14.444 69.704 0.40 76.81 124 SER B N 1
ATOM 2147 C CA A SER B 1 127 ? 23.251 14.101 69.995 0.60 79.97 124 SER B CA 1
ATOM 2148 C CA B SER B 1 127 ? 23.230 14.155 70.015 0.40 80.16 124 SER B CA 1
ATOM 2149 C C A SER B 1 127 ? 23.169 13.780 71.482 0.60 79.73 124 SER B C 1
ATOM 2150 C C B SER B 1 127 ? 23.064 13.672 71.457 0.40 80.11 124 SER B C 1
ATOM 2151 O O A SER B 1 127 ? 22.417 14.408 72.224 0.60 81.19 124 SER B O 1
ATOM 2152 O O B SER B 1 127 ? 22.133 14.085 72.148 0.40 82.11 124 SER B O 1
ATOM 2157 N N . ALA B 1 128 ? 23.982 12.824 71.915 1.00 78.11 125 ALA B N 1
ATOM 2158 C CA . ALA B 1 128 ? 23.987 12.378 73.295 1.00 78.20 125 ALA B CA 1
ATOM 2159 C C . ALA B 1 128 ? 24.174 13.548 74.258 1.00 77.50 125 ALA B C 1
ATOM 2160 O O . ALA B 1 128 ? 23.666 13.518 75.378 1.00 78.95 125 ALA B O 1
ATOM 2162 N N . LEU B 1 129 ? 24.869 14.587 73.806 1.00 75.94 126 LEU B N 1
ATOM 2163 C CA . LEU B 1 129 ? 25.144 15.755 74.634 1.00 75.15 126 LEU B CA 1
ATOM 2164 C C . LEU B 1 129 ? 24.048 16.815 74.625 1.00 77.82 126 LEU B C 1
ATOM 2165 O O . LEU B 1 129 ? 23.947 17.615 75.554 1.00 77.54 126 LEU B O 1
ATOM 2170 N N . ALA B 1 130 ? 23.259 16.823 73.553 1.00 80.81 127 ALA B N 1
ATOM 2171 C CA . ALA B 1 130 ? 22.245 17.849 73.270 1.00 84.13 127 ALA B CA 1
ATOM 2172 C C . ALA B 1 130 ? 21.335 18.251 74.447 1.00 86.46 127 ALA B C 1
ATOM 2173 O O . ALA B 1 130 ? 21.044 19.444 74.639 1.00 87.59 127 ALA B O 1
ATOM 2175 N N A ASP B 1 131 ? 20.844 17.299 75.235 0.50 87.41 128 ASP B N 1
ATOM 2176 N N B ASP B 1 131 ? 20.942 17.231 75.210 0.50 87.44 128 ASP B N 1
ATOM 2177 C CA A ASP B 1 131 ? 19.990 17.689 76.369 0.50 89.09 128 ASP B CA 1
ATOM 2178 C CA B ASP B 1 131 ? 20.073 17.330 76.379 0.50 89.37 128 ASP B CA 1
ATOM 2179 C C A ASP B 1 131 ? 20.785 18.396 77.470 0.50 86.84 128 ASP B C 1
ATOM 2180 C C B ASP B 1 131 ? 20.743 17.962 77.604 0.50 87.24 128 ASP B C 1
ATOM 2181 O O A ASP B 1 131 ? 20.248 19.256 78.174 0.50 88.15 128 ASP B O 1
ATOM 2182 O O B ASP B 1 131 ? 20.058 18.365 78.551 0.50 88.96 128 ASP B O 1
ATOM 2191 N N . THR B 1 132 ? 22.071 18.066 77.567 1.00 83.84 129 THR B N 1
ATOM 2192 C CA . THR B 1 132 ? 22.883 18.377 78.751 1.00 81.41 129 THR B CA 1
ATOM 2193 C C . THR B 1 132 ? 23.564 19.744 78.833 1.00 79.77 129 THR B C 1
ATOM 2194 O O . THR B 1 132 ? 23.426 20.591 77.949 1.00 80.04 129 THR B O 1
ATOM 2198 N N . ASP B 1 133 ? 24.308 19.923 79.924 1.00 78.07 130 ASP B N 1
ATOM 2199 C CA . ASP B 1 133 ? 25.245 21.029 80.104 1.00 76.98 130 ASP B CA 1
ATOM 2200 C C . ASP B 1 133 ? 26.229 21.160 78.959 1.00 75.35 130 ASP B C 1
ATOM 2201 O O . ASP B 1 133 ? 26.563 22.268 78.541 1.00 75.59 130 ASP B O 1
ATOM 2206 N N . ALA B 1 134 ? 26.716 20.018 78.482 1.00 73.70 131 ALA B N 1
ATOM 2207 C CA . ALA B 1 134 ? 27.736 19.977 77.453 1.00 71.59 131 ALA B CA 1
ATOM 2208 C C . ALA B 1 134 ? 27.208 20.259 76.036 1.00 72.23 131 ALA B C 1
ATOM 2209 O O . ALA B 1 134 ? 27.954 20.189 75.073 1.00 71.08 131 ALA B O 1
ATOM 2211 N N . ALA B 1 135 ? 25.933 20.597 75.908 1.00 74.16 132 ALA B N 1
ATOM 2212 C CA . ALA B 1 135 ? 25.338 20.763 74.583 1.00 75.51 132 ALA B CA 1
ATOM 2213 C C . ALA B 1 135 ? 26.151 21.682 73.678 1.00 74.67 132 ALA B C 1
ATOM 2214 O O . ALA B 1 135 ? 26.255 21.412 72.492 1.00 75.08 132 ALA B O 1
ATOM 2216 N N . ARG B 1 136 ? 26.732 22.750 74.235 1.00 73.50 133 ARG B N 1
ATOM 2217 C CA . ARG B 1 136 ? 27.538 23.700 73.439 1.00 72.71 133 ARG B CA 1
ATOM 2218 C C . ARG B 1 136 ? 29.064 23.537 73.627 1.00 68.35 133 ARG B C 1
ATOM 2219 O O . ARG B 1 136 ? 29.824 24.514 73.510 1.00 67.88 133 ARG B O 1
ATOM 2227 N N . ILE B 1 137 ? 29.497 22.301 73.899 1.00 64.72 134 ILE B N 1
ATOM 2228 C CA . ILE B 1 137 ? 30.917 21.948 74.023 1.00 60.41 134 ILE B CA 1
ATOM 2229 C C . ILE B 1 137 ? 31.783 22.574 72.916 1.00 59.19 134 ILE B C 1
ATOM 2230 O O . ILE B 1 137 ? 32.878 23.056 73.166 1.00 58.15 134 ILE B O 1
ATOM 2235 N N . LYS B 1 138 ? 31.281 22.597 71.696 1.00 59.16 135 LYS B N 1
ATOM 2236 C CA . LYS B 1 138 ? 32.063 23.087 70.593 1.00 58.07 135 LYS B CA 1
ATOM 2237 C C . LYS B 1 138 ? 32.372 24.579 70.660 1.00 58.75 135 LYS B C 1
ATOM 2238 O O . LYS B 1 138 ? 33.511 24.980 70.391 1.00 58.59 135 LYS B O 1
ATOM 2244 N N . GLY B 1 139 ? 31.382 25.410 71.003 1.00 59.40 136 GLY B N 1
ATOM 2245 C CA . GLY B 1 139 ? 31.632 26.838 71.115 1.00 59.04 136 GLY B CA 1
ATOM 2246 C C . GLY B 1 139 ? 32.526 27.064 72.303 1.00 57.47 136 GLY B C 1
ATOM 2247 O O . GLY B 1 139 ? 33.446 27.888 72.285 1.00 57.99 136 GLY B O 1
ATOM 2248 N N . VAL B 1 140 ? 32.279 26.291 73.345 1.00 55.51 137 VAL B N 1
ATOM 2249 C CA . VAL B 1 140 ? 33.041 26.430 74.549 1.00 53.94 137 VAL B CA 1
ATOM 2250 C C . VAL B 1 140 ? 34.518 26.276 74.222 1.00 52.64 137 VAL B C 1
ATOM 2251 O O . VAL B 1 140 ? 35.332 27.133 74.606 1.00 53.20 137 VAL B O 1
ATOM 2255 N N . LEU B 1 141 ? 34.851 25.210 73.485 1.00 50.82 138 LEU B N 1
ATOM 2256 C CA . LEU B 1 141 ? 36.246 24.881 73.185 1.00 48.53 138 LEU B CA 1
ATOM 2257 C C . LEU B 1 141 ? 36.836 25.906 72.225 1.00 49.31 138 LEU B C 1
ATOM 2258 O O . LEU B 1 141 ? 37.982 26.344 72.396 1.00 48.85 138 LEU B O 1
ATOM 2263 N N A ARG B 1 142 ? 36.032 26.280 71.233 0.50 50.58 139 ARG B N 1
ATOM 2264 N N B ARG B 1 142 ? 36.071 26.315 71.219 0.50 50.58 139 ARG B N 1
ATOM 2265 C CA A ARG B 1 142 ? 36.332 27.387 70.326 0.50 52.60 139 ARG B CA 1
ATOM 2266 C CA B ARG B 1 142 ? 36.552 27.404 70.367 0.50 52.38 139 ARG B CA 1
ATOM 2267 C C A ARG B 1 142 ? 36.736 28.644 71.118 0.50 53.61 139 ARG B C 1
ATOM 2268 C C B ARG B 1 142 ? 36.848 28.636 71.219 0.50 53.45 139 ARG B C 1
ATOM 2269 O O A ARG B 1 142 ? 37.781 29.249 70.855 0.50 54.12 139 ARG B O 1
ATOM 2270 O O B ARG B 1 142 ? 37.927 29.232 71.089 0.50 53.80 139 ARG B O 1
ATOM 2285 N N . THR B 1 143 ? 35.918 29.001 72.109 1.00 54.05 140 THR B N 1
ATOM 2286 C CA . THR B 1 143 ? 36.189 30.122 73.020 1.00 55.24 140 THR B CA 1
ATOM 2287 C C . THR B 1 143 ? 37.530 29.909 73.738 1.00 53.50 140 THR B C 1
ATOM 2288 O O . THR B 1 143 ? 38.376 30.810 73.787 1.00 54.54 140 THR B O 1
ATOM 2292 N N . LEU B 1 144 ? 37.736 28.697 74.243 1.00 51.10 141 LEU B N 1
ATOM 2293 C CA . LEU B 1 144 ? 38.951 28.378 74.970 1.00 49.85 141 LEU B CA 1
ATOM 2294 C C . LEU B 1 144 ? 40.207 28.613 74.118 1.00 51.37 141 LEU B C 1
ATOM 2295 O O . LEU B 1 144 ? 41.135 29.335 74.552 1.00 52.98 141 LEU B O 1
ATOM 2300 N N . LEU B 1 145 ? 40.241 28.018 72.930 1.00 51.02 142 LEU B N 1
ATOM 2301 C CA . LEU B 1 145 ? 41.383 28.159 72.035 1.00 50.63 142 LEU B CA 1
ATOM 2302 C C . LEU B 1 145 ? 41.634 29.622 71.687 1.00 53.53 142 LEU B C 1
ATOM 2303 O O . LEU B 1 145 ? 42.777 30.081 71.681 1.00 53.79 142 LEU B O 1
ATOM 2308 N N . ASP B 1 146 ? 40.560 30.350 71.398 1.00 56.11 143 ASP B N 1
ATOM 2309 C CA . ASP B 1 146 ? 40.653 31.780 71.133 1.00 60.55 143 ASP B CA 1
ATOM 2310 C C . ASP B 1 146 ? 41.378 32.505 72.262 1.00 61.58 143 ASP B C 1
ATOM 2311 O O . ASP B 1 146 ? 42.289 33.297 72.020 1.00 63.05 143 ASP B O 1
ATOM 2316 N N . VAL B 1 147 ? 40.969 32.227 73.495 1.00 61.19 144 VAL B N 1
ATOM 2317 C CA . VAL B 1 147 ? 41.612 32.814 74.666 1.00 62.41 144 VAL B CA 1
ATOM 2318 C C . VAL B 1 147 ? 43.067 32.371 74.775 1.00 63.36 144 VAL B C 1
ATOM 2319 O O . VAL B 1 147 ? 43.942 33.163 75.127 1.00 64.65 144 VAL B O 1
ATOM 2323 N N . LEU B 1 148 ? 43.319 31.102 74.472 1.00 63.25 145 LEU B N 1
ATOM 2324 C CA . LEU B 1 148 ? 44.640 30.516 74.663 1.00 65.27 145 LEU B CA 1
ATOM 2325 C C . LEU B 1 148 ? 45.642 31.075 73.659 1.00 70.00 145 LEU B C 1
ATOM 2326 O O . LEU B 1 148 ? 46.807 30.679 73.643 1.00 70.66 145 LEU B O 1
ATOM 2331 N N . ASP B 1 149 ? 45.179 31.998 72.821 1.00 75.75 146 ASP B N 1
ATOM 2332 C CA . ASP B 1 149 ? 45.996 32.524 71.734 1.00 81.85 146 ASP B CA 1
ATOM 2333 C C . ASP B 1 149 ? 46.726 33.794 72.157 1.00 85.88 146 ASP B C 1
ATOM 2334 O O . ASP B 1 149 ? 47.047 34.643 71.326 1.00 89.09 146 ASP B O 1
#

InterPro domains:
  IPR000835 MarR-type HTH domain [PF01047] (40-96)
  IPR000835 MarR-type HTH domain [PR00598] (72-87)
  IPR000835 MarR-type HTH domain [PR00598] (91-107)
  IPR000835 MarR-type HTH domain [PR00598] (121-141)
  IPR000835 MarR-type HTH domain [PS50995] (11-143)
  IPR000835 MarR-type HTH domain [SM00347] (31-131)
  IPR036388 Winged helix-like DNA-binding domain superfamily [G3DSA:1.10.10.10] (1-152)
  IPR036390 Winged helix DNA-binding domain superfamily [SSF46785] (5-147)

Sequence (260 aa):
DTFVSGYLLYLLAASSEEASAQQFHDDHHIRAQGLRVPEWRVLACLVDDNDDAITRRLAKKLSLEQSRRTTRRIVDQDARGLVTRVARVRRVRLTDDGRALAESLVASARRAHHETRLLSALADDTDAARRIKGVLRRTLLDVLDDDTFVSGYLLYLLAASSEEASSAQFHDHIRRAQQGLRVPEWRVLACLVDNDAITRRLAKLSLEQSRTRIVDQDARGLVTRRVADARVRVRLTDDGRALAESLVASARAHHETRLLSSALADDTDAARIKGVLRRTLLDVLD

Nearest PDB structures (foldseek):
  3cdh-assembly1_A  TM=1.003E+00  e=9.913E-21  Ruegeria pomeroyi DSS-3
  3cdh-assembly1_B  TM=9.800E-01  e=1.886E-19  Ruegeria pomeroyi DSS-3
  7kfo-assembly1_A-2  TM=8.743E-01  e=2.021E-08  Variovorax paradoxus
  5zc2-assembly1_A  TM=6.031E-01  e=1.130E-03  Acinetobacter baumannii
  5hso-assembly1_C  TM=6.823E-01  e=5.091E-03  Mycobacterium tuberculosis H37Rv

Foldseek 3Di:
DDDLVPPVVNVVVVVVCVLCVVLCVVQVVVVHHLLLLLLLQVQQPPAKFVVSCVSSPDRVVCVVQVVVVVQQWPFDVVTIIHGGPVVNVVSVVSVVVVVVSVVVVLVVCCPHPCNPVVVVVVVVVVVVD/DDDLVPPPVNVVVVCVCVLCVVLCVVCVVVVHHLLLLLLLLVQQPPAKAVVSCVSSPDRVVVVSQVVVVVQQKAWDDDVVTMMHGDPVNNVVSVVSVVVVVVSVVVVLVVPCVHPCNPVPVVVVVVVVVVD

Organism: Ruegeria pomeroyi (strain ATCC 700808 / DSM 15171 / DSS-3) (NCBI:txid246200)

CATH classification: 1.10.10.10

Radius of gyration: 20.29 Å; Cα contacts (8 Å, |Δi|>4): 302; chains: 2; bounding box: 45×42×62 Å

B-factor: mean 54.7, std 14.6, range [21.64, 133.77]